Protein AF-A0A520I7C6-F1 (afdb_monomer)

Secondary structure (DSSP, 8-state):
---SSHHHHHHHHHHHHHHHHHHHHHHHHHHHHHHHHHTT-HHHHHHHHHHHHHHSPTT---HHHHHHHHHHHHHTT-HHHHHHHHHIIIIIT----HHHHHH-GGGGGGTTSHHHHHHHHHHHHHHHHHTSGGG--EE-HHHHHHHHHHHHHHH-STTHHHHHHHHTGGG--HHHHHHIIIII--HHHHHHHHHT-HHHHHHHHHHHHHGGGGHHHHHHHHHHHHTT-TT---PPEE-----SS-S----

Nearest PDB structures (foldseek):
  2dba-assembly1_A  TM=6.143E-01  e=3.521E-01  Homo sapiens
  2xev-assembly1_A  TM=5.562E-01  e=4.888E-01  Xanthomonas campestris
  2nc9-assembly1_A  TM=4.757E-01  e=7.811E-01  Homo sapiens
  7kzv-assembly1_G  TM=6.977E-01  e=3.843E+00  Homo sapiens
  4r7s-assembly1_A  TM=2.379E-01  e=2.768E+00  Parabacteroides merdae ATCC 43184

Mean predicted aligned error: 6.52 Å

Structure (mmCIF, N/CA/C/O backbone):
data_AF-A0A520I7C6-F1
#
_entry.id   AF-A0A520I7C6-F1
#
loop_
_atom_site.group_PDB
_atom_site.id
_atom_site.type_symbol
_atom_site.label_atom_id
_atom_site.label_alt_id
_atom_site.label_comp_id
_atom_site.label_asym_id
_atom_site.label_entity_id
_atom_site.label_seq_id
_atom_site.pdbx_PDB_ins_code
_atom_site.Cartn_x
_atom_site.Cartn_y
_atom_site.Cartn_z
_atom_site.occupancy
_atom_site.B_iso_or_equiv
_atom_site.auth_seq_id
_atom_site.auth_comp_id
_atom_site.auth_asym_id
_atom_site.auth_atom_id
_atom_site.pdbx_PDB_model_num
ATOM 1 N N . MET A 1 1 ? 15.311 10.588 50.118 1.00 38.97 1 MET A N 1
ATOM 2 C CA . MET A 1 1 ? 15.920 9.623 49.175 1.00 38.97 1 MET A CA 1
ATOM 3 C C . MET A 1 1 ? 15.123 9.651 47.867 1.00 38.97 1 MET A C 1
ATOM 5 O O . MET A 1 1 ? 14.049 9.076 47.790 1.00 38.97 1 MET A O 1
ATOM 9 N N . ARG A 1 2 ? 15.569 10.446 46.883 1.00 48.72 2 ARG A N 1
ATOM 10 C CA . ARG A 1 2 ? 14.880 10.723 45.603 1.00 48.72 2 ARG A CA 1
ATOM 11 C C . ARG A 1 2 ? 15.869 10.459 44.459 1.00 48.72 2 ARG A C 1
ATOM 13 O O . ARG A 1 2 ? 16.481 11.393 43.966 1.00 48.72 2 ARG A O 1
ATOM 20 N N . ILE A 1 3 ? 16.098 9.199 44.081 1.00 47.47 3 ILE A N 1
ATOM 21 C CA . ILE A 1 3 ? 16.993 8.854 42.954 1.00 47.47 3 ILE A CA 1
ATOM 22 C C . ILE A 1 3 ? 16.513 7.569 42.253 1.00 47.47 3 ILE A C 1
ATOM 24 O O . ILE A 1 3 ? 17.253 6.603 42.172 1.00 47.47 3 ILE A O 1
ATOM 28 N N . ASN A 1 4 ? 15.268 7.515 41.762 1.00 46.38 4 ASN A N 1
ATOM 29 C CA . ASN A 1 4 ? 14.829 6.393 40.904 1.00 46.38 4 ASN A CA 1
ATOM 30 C C . ASN A 1 4 ? 14.061 6.797 39.629 1.00 46.38 4 ASN A C 1
ATOM 32 O O . ASN A 1 4 ? 13.788 5.941 38.796 1.00 46.38 4 ASN A O 1
ATOM 36 N N . ASN A 1 5 ? 13.813 8.091 39.384 1.00 45.88 5 ASN A N 1
ATOM 37 C CA . ASN A 1 5 ? 13.094 8.544 38.177 1.00 45.88 5 ASN A CA 1
ATOM 38 C C . ASN A 1 5 ? 14.001 8.936 36.991 1.00 45.88 5 ASN A C 1
ATOM 40 O O . ASN A 1 5 ? 13.495 9.247 35.918 1.00 45.88 5 ASN A O 1
ATOM 44 N N . PHE A 1 6 ? 15.332 8.903 37.138 1.00 43.09 6 PHE A N 1
ATOM 45 C CA . PHE A 1 6 ? 16.258 9.372 36.090 1.00 43.09 6 PHE A CA 1
ATOM 46 C C . PHE A 1 6 ? 16.605 8.295 35.043 1.00 43.09 6 PHE A C 1
ATOM 48 O O . PHE A 1 6 ? 16.823 8.606 33.874 1.00 43.09 6 PHE A O 1
ATOM 55 N N . LYS A 1 7 ? 16.597 7.008 35.424 1.00 38.41 7 LYS A N 1
ATOM 56 C CA . LYS A 1 7 ? 16.952 5.895 34.520 1.00 38.41 7 LYS A CA 1
ATOM 57 C C . LYS A 1 7 ? 15.870 5.602 33.472 1.00 38.41 7 LYS A C 1
ATOM 59 O O . LYS A 1 7 ? 16.197 5.277 32.335 1.00 38.41 7 LYS A O 1
ATOM 64 N N . HIS 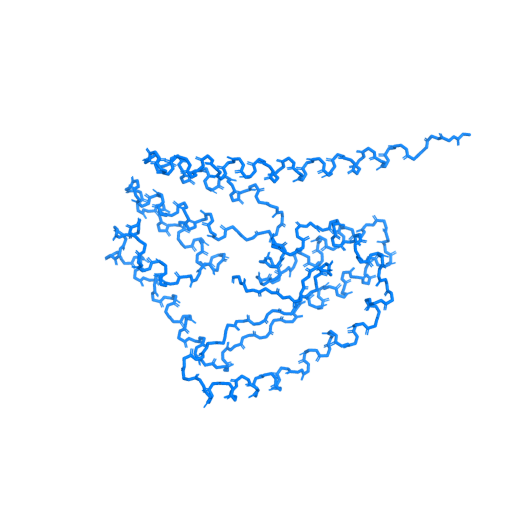A 1 8 ? 14.593 5.792 33.812 1.00 40.16 8 HIS A N 1
ATOM 65 C CA . HIS A 1 8 ? 13.495 5.635 32.851 1.00 40.16 8 HIS A CA 1
ATOM 66 C C . HIS A 1 8 ? 13.396 6.802 31.856 1.00 40.16 8 HIS A C 1
ATOM 68 O O . HIS A 1 8 ? 12.990 6.582 30.717 1.00 40.16 8 HIS A O 1
ATOM 74 N N . LEU A 1 9 ? 13.826 8.011 32.242 1.00 37.84 9 LEU A N 1
ATOM 75 C CA . LEU A 1 9 ? 13.845 9.184 31.361 1.00 37.84 9 LEU A CA 1
ATOM 76 C C . LEU A 1 9 ? 14.946 9.082 30.286 1.00 37.84 9 LEU A C 1
ATOM 78 O O . LEU A 1 9 ? 14.718 9.431 29.130 1.00 37.84 9 LEU A O 1
ATOM 82 N N . LEU A 1 10 ? 16.111 8.522 30.634 1.00 41.12 10 LEU A N 1
ATOM 83 C CA . LEU A 1 10 ? 17.231 8.328 29.703 1.00 41.12 10 LEU A CA 1
ATOM 84 C C . LEU A 1 10 ? 16.958 7.246 28.643 1.00 41.12 10 LEU A C 1
ATOM 86 O O . LEU A 1 10 ? 17.327 7.432 27.486 1.00 41.12 10 LEU A O 1
ATOM 90 N N . LEU A 1 11 ? 16.256 6.161 28.995 1.00 38.12 11 LEU A N 1
ATOM 91 C CA . LEU A 1 11 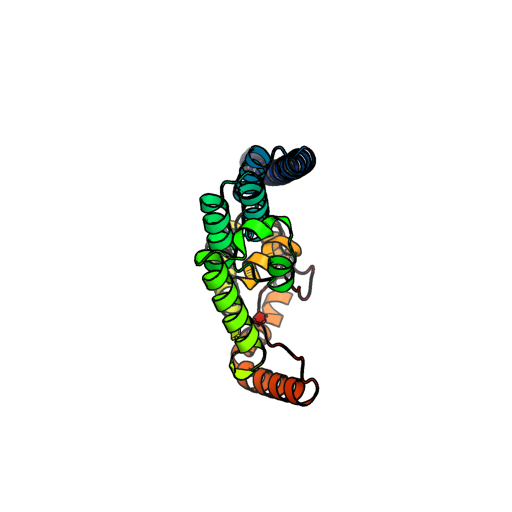? 15.920 5.086 28.047 1.00 38.12 11 LEU A CA 1
ATOM 92 C C . LEU A 1 11 ? 14.879 5.530 26.998 1.00 38.12 11 LEU A C 1
ATOM 94 O O . LEU A 1 11 ? 14.986 5.169 25.827 1.00 38.12 11 LEU A O 1
ATOM 98 N N . HIS A 1 12 ? 13.909 6.365 27.391 1.00 36.31 12 HIS A N 1
ATOM 99 C CA . HIS A 1 12 ? 12.920 6.933 26.464 1.00 36.31 12 HIS A CA 1
ATOM 100 C C . HIS A 1 12 ? 13.518 8.027 25.563 1.00 36.31 12 HIS A C 1
ATOM 102 O O . HIS A 1 12 ? 13.133 8.120 24.399 1.00 36.31 12 HIS A O 1
ATOM 108 N N . CYS A 1 13 ? 14.501 8.802 26.044 1.00 37.09 13 CYS A N 1
ATOM 109 C CA . CYS A 1 13 ? 15.267 9.718 25.189 1.00 37.09 13 CYS A CA 1
ATOM 110 C C . CYS A 1 13 ? 16.101 8.971 24.132 1.00 37.09 13 CYS A C 1
ATOM 112 O O . CYS A 1 13 ? 16.162 9.419 22.991 1.00 37.09 13 CYS A O 1
ATOM 114 N N . TYR A 1 14 ? 16.692 7.820 24.472 1.00 39.56 14 TYR A N 1
ATOM 115 C CA . TYR A 1 14 ? 17.539 7.041 23.555 1.00 39.56 14 TYR A CA 1
ATOM 116 C C . TYR A 1 14 ? 16.756 6.348 22.424 1.00 39.56 14 TYR A C 1
ATOM 118 O O . TYR A 1 14 ? 17.211 6.289 21.285 1.00 39.56 14 TYR A O 1
ATOM 126 N N . LEU A 1 15 ? 15.554 5.836 22.708 1.00 43.94 15 LEU A N 1
ATOM 127 C CA . LEU A 1 15 ? 14.695 5.208 21.691 1.00 43.94 15 LEU A CA 1
ATOM 128 C C . LEU A 1 15 ? 14.067 6.238 20.734 1.00 43.94 15 LEU A C 1
ATOM 130 O O . LEU A 1 15 ? 13.844 5.947 19.554 1.00 43.94 15 LEU A O 1
ATOM 134 N N . PHE A 1 16 ? 13.831 7.461 21.220 1.00 42.25 16 PHE A N 1
ATOM 135 C CA . PHE A 1 16 ? 13.344 8.564 20.398 1.00 42.25 16 PHE A CA 1
ATOM 136 C C . PHE A 1 16 ? 14.435 9.071 19.440 1.00 42.25 16 PHE A C 1
ATOM 138 O O . PHE A 1 16 ? 14.169 9.198 18.248 1.00 42.25 16 PHE A O 1
ATOM 145 N N . THR A 1 17 ? 15.680 9.267 19.893 1.00 51.59 17 THR A N 1
ATOM 146 C CA . THR A 1 17 ? 16.784 9.709 19.015 1.00 51.59 17 THR A CA 1
ATOM 147 C C . THR A 1 17 ? 17.122 8.696 17.917 1.00 51.59 17 THR A C 1
ATOM 149 O O . THR A 1 17 ? 17.365 9.103 16.783 1.00 51.59 17 THR A O 1
ATOM 152 N N . LEU A 1 18 ? 17.057 7.389 18.200 1.00 56.34 18 LEU A N 1
ATOM 153 C CA . LEU A 1 18 ? 17.310 6.333 17.208 1.00 56.34 18 LEU A CA 1
ATOM 154 C C . LEU A 1 18 ? 16.282 6.317 16.066 1.00 56.34 18 LEU A C 1
ATOM 156 O O . LEU A 1 18 ? 16.652 6.134 14.908 1.00 56.34 18 LEU A O 1
ATOM 160 N N . SER A 1 19 ? 15.003 6.554 16.366 1.00 57.16 19 SER A N 1
ATOM 161 C CA . SER A 1 19 ? 13.941 6.555 15.346 1.00 57.16 19 SER A CA 1
ATOM 162 C C . SER A 1 19 ? 14.012 7.786 14.429 1.00 57.16 19 SER A C 1
ATOM 164 O O . SER A 1 19 ? 13.769 7.682 13.224 1.00 57.16 19 SER A O 1
ATOM 166 N N . PHE A 1 20 ? 14.384 8.950 14.980 1.00 59.47 20 PHE A N 1
ATOM 167 C CA . PHE A 1 20 ? 14.628 10.165 14.192 1.00 59.47 20 PHE A CA 1
ATOM 168 C C . PHE A 1 20 ? 15.901 10.056 13.351 1.00 59.47 20 PHE A C 1
ATOM 170 O O . PHE A 1 20 ? 15.874 10.419 12.179 1.00 59.47 20 PHE A O 1
ATOM 177 N N . ALA A 1 21 ? 16.983 9.507 13.911 1.00 68.12 21 ALA A N 1
ATOM 178 C CA . ALA A 1 21 ? 18.217 9.268 13.171 1.00 68.12 21 ALA A CA 1
ATOM 179 C C . ALA A 1 21 ? 17.998 8.285 12.013 1.00 68.12 21 ALA A C 1
ATOM 181 O O . ALA A 1 21 ? 18.460 8.552 10.914 1.00 68.12 21 ALA A O 1
ATOM 182 N N . ALA A 1 22 ? 17.239 7.201 12.218 1.00 71.31 22 ALA A N 1
ATOM 183 C CA . ALA A 1 22 ? 16.908 6.255 11.152 1.00 71.31 22 ALA A CA 1
ATOM 184 C C . ALA A 1 22 ? 16.072 6.898 10.034 1.00 71.31 22 ALA A C 1
ATOM 186 O O . ALA A 1 22 ? 16.365 6.687 8.863 1.00 71.31 22 ALA A O 1
ATOM 187 N N . SER A 1 23 ? 15.081 7.728 10.381 1.00 75.31 23 SER A N 1
ATOM 188 C CA . SER A 1 23 ? 14.253 8.427 9.385 1.00 75.31 23 SER A CA 1
ATOM 189 C C . SER A 1 23 ? 15.065 9.464 8.596 1.00 75.31 23 SER A C 1
ATOM 191 O O . SER A 1 23 ? 14.981 9.511 7.373 1.00 75.31 23 SER A O 1
ATOM 193 N N . ALA A 1 24 ? 15.912 10.247 9.273 1.00 83.38 24 ALA A N 1
ATOM 194 C CA . ALA A 1 24 ? 16.810 11.202 8.620 1.00 83.38 24 ALA A CA 1
ATOM 195 C C . ALA A 1 24 ? 17.868 10.497 7.751 1.00 83.38 24 ALA A C 1
ATOM 197 O O . ALA A 1 24 ? 18.167 10.943 6.645 1.00 83.38 24 ALA A O 1
ATOM 198 N N . GLN A 1 25 ? 18.399 9.367 8.225 1.00 88.88 25 GLN A N 1
ATOM 199 C CA . GLN A 1 25 ? 19.340 8.538 7.477 1.00 88.88 25 GLN A CA 1
ATOM 200 C C . GLN A 1 25 ? 18.676 7.932 6.237 1.00 88.88 25 GLN A C 1
ATOM 202 O O . GLN A 1 25 ? 19.270 7.950 5.162 1.00 88.88 25 GLN A O 1
ATOM 207 N N . GLN A 1 26 ? 17.449 7.421 6.364 1.00 92.31 26 GLN A N 1
ATOM 208 C CA . GLN A 1 26 ? 16.668 6.914 5.239 1.00 92.31 26 GLN A CA 1
ATOM 209 C C . GLN A 1 26 ? 16.486 8.000 4.175 1.00 92.31 26 GLN A C 1
ATOM 211 O O . GLN A 1 26 ? 16.806 7.756 3.011 1.00 92.31 26 GLN A O 1
ATOM 216 N N . GLU A 1 27 ? 16.034 9.194 4.571 1.00 91.75 27 GLU A N 1
ATOM 217 C CA . GLU A 1 27 ? 15.823 10.328 3.662 1.00 91.75 27 GLU A CA 1
ATOM 218 C C . GLU A 1 27 ? 17.131 10.744 2.970 1.00 91.75 27 GLU A C 1
ATOM 220 O O . GLU A 1 27 ? 17.163 11.003 1.767 1.00 91.75 27 GLU A O 1
ATOM 225 N N . GLN A 1 28 ? 18.241 10.766 3.710 1.00 95.12 28 GLN A N 1
ATOM 226 C CA . GLN A 1 28 ? 19.555 11.075 3.154 1.00 95.12 28 GLN A CA 1
ATOM 227 C C . GLN A 1 28 ? 20.007 10.034 2.118 1.00 95.12 28 GLN A C 1
ATOM 229 O O . GLN A 1 28 ? 20.556 10.398 1.074 1.00 95.12 28 GLN A O 1
ATOM 234 N N . VAL A 1 29 ? 19.788 8.744 2.387 1.00 96.88 29 VAL A N 1
ATOM 235 C CA . VAL A 1 29 ? 20.134 7.655 1.461 1.00 96.88 29 VAL A CA 1
ATOM 236 C C . VAL A 1 29 ? 19.254 7.693 0.211 1.00 96.88 29 VAL A C 1
ATOM 238 O O . VAL A 1 29 ? 19.763 7.497 -0.891 1.00 96.88 29 VAL A O 1
ATOM 241 N N . GLU A 1 30 ? 17.966 8.006 0.350 1.00 96.88 30 GLU A N 1
ATOM 242 C CA . GLU A 1 30 ? 17.056 8.193 -0.784 1.00 96.88 30 GLU A CA 1
ATOM 243 C C . GLU A 1 30 ? 17.489 9.365 -1.669 1.00 96.88 30 GLU A C 1
ATOM 245 O O . GLU A 1 30 ? 17.704 9.175 -2.863 1.00 96.88 30 GLU A O 1
ATOM 250 N N . LYS A 1 31 ? 17.771 10.536 -1.084 1.00 97.94 31 LYS A N 1
ATOM 251 C CA . LYS A 1 31 ? 18.299 11.694 -1.830 1.00 97.94 31 LYS A CA 1
ATOM 252 C C . LYS A 1 31 ? 19.587 11.360 -2.585 1.00 97.94 31 LYS A C 1
ATOM 254 O O . LYS A 1 31 ? 19.816 11.832 -3.703 1.00 97.94 31 LYS A O 1
ATOM 259 N N . ARG A 1 32 ? 20.448 10.529 -1.987 1.00 98.12 32 ARG A N 1
ATOM 260 C CA . ARG A 1 32 ? 21.663 10.035 -2.644 1.00 98.12 32 ARG A CA 1
ATOM 261 C C . ARG A 1 32 ? 21.332 9.097 -3.804 1.00 98.12 32 ARG A C 1
ATOM 263 O O . ARG A 1 32 ? 21.985 9.201 -4.839 1.00 98.12 32 ARG A O 1
ATOM 270 N N . ALA A 1 33 ? 20.356 8.203 -3.647 1.00 98.38 33 ALA A N 1
ATOM 271 C CA . ALA A 1 33 ? 19.884 7.339 -4.726 1.00 98.38 33 ALA A CA 1
ATOM 272 C C . ALA A 1 33 ? 19.381 8.167 -5.918 1.00 98.38 33 ALA A C 1
ATOM 274 O O . ALA A 1 33 ? 19.842 7.939 -7.035 1.00 98.38 33 ALA A O 1
ATOM 275 N N . ASP A 1 34 ? 18.554 9.183 -5.662 1.00 98.31 34 ASP A N 1
ATOM 276 C CA . ASP A 1 34 ? 18.042 10.098 -6.688 1.00 98.31 34 ASP A CA 1
ATOM 277 C C . ASP A 1 34 ? 19.188 10.820 -7.409 1.00 98.31 34 ASP A C 1
ATOM 279 O O . ASP A 1 34 ? 19.260 10.851 -8.636 1.00 98.31 34 ASP A O 1
ATOM 283 N N . SER A 1 35 ? 20.156 11.339 -6.650 1.00 98.50 35 SER A N 1
ATOM 284 C CA . SER A 1 35 ? 21.331 12.023 -7.210 1.00 98.50 35 SER A CA 1
ATOM 285 C C . SER A 1 35 ? 22.163 11.099 -8.107 1.00 98.50 35 SER A C 1
ATOM 287 O O . SER A 1 35 ? 22.606 11.498 -9.184 1.00 98.50 35 SER A O 1
ATOM 289 N N . LEU A 1 36 ? 22.360 9.845 -7.687 1.00 98.75 36 LEU A N 1
ATOM 290 C CA . LEU A 1 36 ? 23.067 8.829 -8.472 1.00 98.75 36 LEU A CA 1
ATOM 291 C C . LEU A 1 36 ? 22.291 8.441 -9.733 1.00 98.75 36 LEU A C 1
ATOM 293 O O . LEU A 1 36 ? 22.909 8.226 -10.776 1.00 98.75 36 LEU A O 1
ATOM 297 N N . TYR A 1 37 ? 20.963 8.376 -9.650 1.00 98.56 37 TYR A N 1
ATOM 298 C CA . TYR A 1 37 ? 20.095 8.136 -10.796 1.00 98.56 37 TYR A CA 1
ATOM 299 C C . TYR A 1 37 ? 20.255 9.247 -11.844 1.00 98.56 37 TYR A C 1
ATOM 301 O O . TYR A 1 37 ? 20.565 8.952 -12.998 1.00 98.56 37 TYR A O 1
ATOM 309 N N . PHE A 1 38 ? 20.175 10.523 -11.445 1.00 98.19 38 PHE A N 1
ATOM 310 C CA . PHE A 1 38 ? 20.374 11.655 -12.362 1.00 98.19 38 PHE A CA 1
ATOM 311 C C . PHE A 1 38 ? 21.792 11.715 -12.947 1.00 98.19 38 PHE A C 1
ATOM 313 O O . PHE A 1 38 ? 21.973 12.102 -14.101 1.00 98.19 38 PHE A O 1
ATOM 320 N N . ALA A 1 39 ? 22.798 11.268 -12.190 1.00 98.44 39 ALA A N 1
ATOM 321 C CA . ALA A 1 39 ? 24.173 11.118 -12.667 1.00 98.44 39 ALA A CA 1
ATOM 322 C C . ALA A 1 39 ? 24.393 9.877 -13.560 1.00 98.44 39 ALA A C 1
ATOM 324 O O . ALA A 1 39 ? 25.523 9.610 -13.967 1.00 98.44 39 ALA A O 1
ATOM 325 N N . LYS A 1 40 ? 23.340 9.100 -13.855 1.00 98.38 40 LYS A N 1
ATOM 326 C CA . LYS A 1 40 ? 23.374 7.833 -14.610 1.00 98.38 40 LYS A CA 1
ATOM 327 C C . LYS A 1 40 ? 24.234 6.735 -13.974 1.00 98.38 40 LYS A C 1
ATOM 329 O O . LYS A 1 40 ? 24.566 5.737 -14.612 1.00 98.38 40 LYS A O 1
ATOM 334 N N . ALA A 1 41 ? 24.557 6.870 -12.690 1.00 98.62 41 ALA A N 1
ATOM 335 C CA . ALA A 1 41 ? 25.244 5.858 -11.896 1.00 98.62 41 ALA A CA 1
ATOM 336 C C . ALA A 1 41 ? 24.242 4.799 -11.401 1.00 98.62 41 ALA A C 1
ATOM 338 O O . ALA A 1 41 ? 24.113 4.540 -10.202 1.00 98.62 41 ALA A O 1
ATOM 339 N N . TYR A 1 42 ? 23.510 4.185 -12.334 1.00 98.75 42 TYR A N 1
ATOM 340 C CA . TYR A 1 42 ? 22.298 3.420 -12.042 1.00 98.75 42 TYR A CA 1
ATOM 341 C C . TYR A 1 42 ? 22.526 2.229 -11.104 1.00 98.75 42 TYR A C 1
ATOM 343 O O . TYR A 1 42 ? 21.711 1.983 -10.220 1.00 98.75 42 TYR A O 1
ATOM 351 N N . GLN A 1 43 ? 23.663 1.531 -11.201 1.00 98.56 43 GLN A N 1
ATOM 352 C CA . GLN A 1 43 ? 23.948 0.438 -10.263 1.00 98.56 43 GLN A CA 1
ATOM 353 C C . GLN A 1 43 ? 24.096 0.920 -8.821 1.00 98.56 43 GLN A C 1
ATOM 355 O O . GLN A 1 43 ? 23.582 0.291 -7.895 1.00 98.56 43 GLN A O 1
ATOM 360 N N . ALA A 1 44 ? 24.764 2.056 -8.624 1.00 98.62 44 ALA A N 1
ATOM 361 C CA . ALA A 1 44 ? 24.893 2.656 -7.307 1.00 98.62 44 ALA A CA 1
ATOM 362 C C . ALA A 1 44 ? 23.541 3.202 -6.818 1.00 98.62 44 ALA A C 1
ATOM 364 O O . ALA A 1 44 ? 23.214 3.034 -5.642 1.00 98.62 44 ALA A O 1
ATOM 365 N N . ALA A 1 45 ? 22.737 3.795 -7.708 1.00 98.75 45 ALA A N 1
ATOM 366 C CA . ALA A 1 45 ? 21.388 4.260 -7.392 1.00 98.75 45 ALA A CA 1
ATOM 367 C C . ALA A 1 45 ? 20.497 3.108 -6.896 1.00 98.75 45 ALA A C 1
ATOM 369 O O . ALA A 1 45 ? 19.922 3.203 -5.814 1.00 98.75 45 ALA A O 1
ATOM 370 N N . ALA A 1 46 ? 20.477 1.975 -7.609 1.00 98.75 46 ALA A N 1
ATOM 371 C CA . ALA A 1 46 ? 19.714 0.788 -7.222 1.00 98.75 46 ALA A CA 1
ATOM 372 C C . ALA A 1 46 ? 20.091 0.284 -5.820 1.00 98.75 46 ALA A C 1
ATOM 374 O O . ALA A 1 46 ? 19.218 -0.004 -5.002 1.00 98.75 46 ALA A O 1
ATOM 375 N N . VAL A 1 47 ? 21.393 0.212 -5.517 1.00 98.50 47 VAL A N 1
ATOM 376 C CA . VAL A 1 47 ? 21.881 -0.195 -4.189 1.00 98.50 47 VAL A CA 1
ATOM 377 C C . VAL A 1 47 ? 21.414 0.775 -3.102 1.00 98.50 47 VAL A C 1
ATOM 379 O O . VAL A 1 47 ? 21.002 0.321 -2.037 1.00 98.50 47 VAL A O 1
ATOM 382 N N . ASN A 1 48 ? 21.429 2.086 -3.366 1.00 98.56 48 ASN A N 1
ATOM 383 C CA . ASN A 1 48 ? 20.978 3.083 -2.393 1.00 98.56 48 ASN A CA 1
ATOM 384 C C . ASN A 1 48 ? 19.453 3.055 -2.205 1.00 98.56 48 ASN A C 1
ATOM 386 O O . ASN A 1 48 ? 19.007 3.129 -1.066 1.00 98.56 48 ASN A O 1
ATOM 390 N N . TYR A 1 49 ? 18.644 2.847 -3.250 1.00 98.62 49 TYR A N 1
ATOM 391 C CA . TYR A 1 49 ? 17.199 2.648 -3.067 1.00 98.62 49 TYR A CA 1
ATOM 392 C C . TYR A 1 49 ? 16.896 1.417 -2.205 1.00 98.62 49 TYR A C 1
ATOM 394 O O . TYR A 1 49 ? 16.054 1.479 -1.311 1.00 98.62 49 TYR A O 1
ATOM 402 N N . LEU A 1 50 ? 17.605 0.303 -2.418 1.00 98.44 50 LEU A N 1
ATOM 403 C CA . LEU A 1 50 ? 17.440 -0.891 -1.584 1.00 98.44 50 LEU A CA 1
ATOM 404 C C . LEU A 1 50 ? 17.928 -0.685 -0.146 1.00 98.44 50 LEU A C 1
ATOM 406 O O . LEU A 1 50 ? 17.396 -1.317 0.762 1.00 98.44 50 LEU A O 1
ATOM 410 N N . GLU A 1 51 ? 18.916 0.178 0.077 1.00 97.19 51 GLU A N 1
ATOM 411 C CA . GLU A 1 51 ? 19.326 0.565 1.426 1.00 97.19 51 GLU A CA 1
ATOM 412 C C . GLU A 1 51 ? 18.280 1.461 2.098 1.00 97.19 51 GLU A C 1
ATOM 414 O O . GLU A 1 51 ? 17.885 1.186 3.228 1.00 97.19 51 GLU A O 1
ATOM 419 N N . ALA A 1 52 ? 17.735 2.454 1.389 1.00 96.44 52 ALA A N 1
ATOM 420 C CA . ALA A 1 52 ? 16.623 3.263 1.886 1.00 96.44 52 ALA A CA 1
ATOM 421 C C . ALA A 1 52 ? 15.420 2.385 2.276 1.00 96.44 52 ALA A C 1
ATOM 423 O O . ALA A 1 52 ? 14.841 2.571 3.345 1.00 96.44 52 ALA A O 1
ATOM 424 N N . ALA A 1 53 ? 15.116 1.351 1.481 1.00 95.06 53 ALA A N 1
ATOM 425 C CA . ALA A 1 53 ? 14.082 0.369 1.802 1.00 95.06 53 ALA A CA 1
ATOM 426 C C . ALA A 1 53 ? 14.320 -0.357 3.140 1.00 95.06 53 ALA A C 1
ATOM 428 O O . ALA A 1 53 ? 13.361 -0.646 3.853 1.00 95.06 53 ALA A O 1
ATOM 429 N N . ARG A 1 54 ? 15.579 -0.664 3.491 1.00 93.31 54 ARG A N 1
ATOM 430 C CA . ARG A 1 54 ? 15.941 -1.323 4.765 1.00 93.31 54 ARG A CA 1
ATOM 431 C C . ARG A 1 54 ? 15.862 -0.382 5.961 1.00 93.31 54 ARG A C 1
ATOM 433 O O . ARG A 1 54 ? 15.638 -0.847 7.074 1.00 93.31 54 ARG A O 1
ATOM 440 N N . LEU A 1 55 ? 16.060 0.912 5.728 1.00 91.62 55 LEU A N 1
ATOM 441 C CA . LEU A 1 55 ? 16.040 1.952 6.757 1.00 91.62 55 LEU A CA 1
ATOM 442 C C . LEU A 1 55 ? 14.630 2.476 7.056 1.00 91.62 55 LEU A C 1
ATOM 444 O O . LEU A 1 55 ? 14.459 3.283 7.969 1.00 91.62 55 LEU A O 1
ATOM 448 N N . LEU A 1 56 ? 13.622 2.027 6.303 1.00 86.69 56 LEU A N 1
ATOM 449 C CA . LEU A 1 56 ? 12.238 2.415 6.528 1.00 86.69 56 LEU A CA 1
ATOM 450 C C . LEU A 1 56 ? 11.777 2.112 7.963 1.00 86.69 56 LEU A C 1
ATOM 452 O O . LEU A 1 56 ? 12.134 1.070 8.526 1.00 86.69 56 LEU A O 1
ATOM 456 N N . PRO A 1 57 ? 10.905 2.962 8.541 1.00 80.94 57 PRO A N 1
ATOM 457 C CA . PRO A 1 57 ? 10.291 2.675 9.827 1.00 80.94 57 PRO A CA 1
ATOM 458 C C . PRO A 1 57 ? 9.606 1.310 9.818 1.00 80.94 57 PRO A C 1
ATOM 460 O O . PRO A 1 57 ? 8.984 0.918 8.823 1.00 80.94 57 PRO A O 1
ATOM 463 N N . LEU A 1 58 ? 9.675 0.613 10.953 1.00 78.94 58 LEU A N 1
ATOM 464 C CA . LEU A 1 58 ? 9.065 -0.700 11.132 1.00 78.94 58 LEU A CA 1
ATOM 465 C C . LEU A 1 58 ? 7.606 -0.695 10.641 1.00 78.94 58 LEU A C 1
ATOM 467 O O . LEU A 1 58 ? 6.845 0.213 10.965 1.00 78.94 58 LEU A O 1
ATOM 471 N N . PHE A 1 59 ? 7.235 -1.727 9.880 1.00 81.62 59 PHE A N 1
ATOM 472 C CA . PHE A 1 59 ? 5.918 -1.917 9.249 1.00 81.62 59 PHE A CA 1
ATOM 473 C C . PHE A 1 59 ? 5.606 -1.043 8.026 1.00 81.62 59 PHE A C 1
ATOM 475 O O . PHE A 1 59 ? 4.548 -1.240 7.429 1.00 81.62 59 PHE A O 1
ATOM 482 N N . SER A 1 60 ? 6.504 -0.149 7.606 1.00 83.81 60 SER A N 1
ATOM 483 C CA . SER A 1 60 ? 6.332 0.593 6.351 1.00 83.81 60 SER A CA 1
ATOM 484 C C . SER A 1 60 ? 6.508 -0.323 5.139 1.00 83.81 60 SER A C 1
ATOM 486 O O . SER A 1 60 ? 7.255 -1.303 5.180 1.00 83.81 60 SER A O 1
ATOM 488 N N . ASN A 1 61 ? 5.812 -0.009 4.049 1.00 87.62 61 ASN A N 1
ATOM 489 C CA . ASN A 1 61 ? 5.836 -0.805 2.829 1.00 87.62 61 ASN A CA 1
ATOM 490 C C . ASN A 1 61 ? 6.934 -0.312 1.855 1.00 87.62 61 ASN A C 1
ATOM 492 O O . ASN A 1 61 ? 6.831 0.811 1.362 1.00 87.62 61 ASN A O 1
ATOM 496 N N . PRO A 1 62 ? 7.956 -1.127 1.520 1.00 92.69 62 PRO A N 1
ATOM 497 C CA . PRO A 1 62 ? 9.072 -0.717 0.663 1.00 92.69 62 PRO A CA 1
ATOM 498 C C . PRO A 1 62 ? 8.789 -0.811 -0.851 1.00 92.69 62 PRO A C 1
ATOM 500 O O . PRO A 1 62 ? 9.726 -0.687 -1.643 1.00 92.69 62 PRO A O 1
ATOM 503 N N . LYS A 1 63 ? 7.537 -1.053 -1.284 1.00 94.06 63 LYS A N 1
ATOM 504 C CA . LYS A 1 63 ? 7.169 -1.322 -2.694 1.00 94.06 63 LYS A CA 1
ATOM 505 C C . LYS A 1 63 ? 7.810 -0.364 -3.709 1.00 94.06 63 LYS A C 1
ATOM 507 O O . LYS A 1 63 ? 8.348 -0.823 -4.715 1.00 94.06 63 LYS A O 1
ATOM 512 N N . SER A 1 64 ? 7.799 0.940 -3.430 1.00 94.50 64 SER A N 1
ATOM 513 C CA . SER A 1 64 ? 8.332 1.965 -4.338 1.00 94.50 64 SER A CA 1
ATOM 514 C C . SER A 1 64 ? 9.857 1.919 -4.470 1.00 94.50 64 SER A C 1
ATOM 516 O O . SER A 1 64 ? 10.369 2.080 -5.570 1.00 94.50 64 SER A O 1
ATOM 518 N N . TYR A 1 65 ? 10.594 1.622 -3.395 1.00 97.62 65 TYR A N 1
ATOM 519 C CA . TYR A 1 65 ? 12.054 1.494 -3.465 1.00 97.62 65 TYR A CA 1
ATOM 520 C C . TYR A 1 65 ? 12.482 0.279 -4.286 1.00 97.62 65 TYR A C 1
ATOM 522 O O . TYR A 1 65 ? 13.430 0.360 -5.064 1.00 97.62 65 TYR A O 1
ATOM 530 N N . HIS A 1 66 ? 11.764 -0.841 -4.155 1.00 98.50 66 HIS A N 1
ATOM 531 C CA . HIS A 1 66 ? 12.002 -2.012 -4.998 1.00 98.50 66 HIS A CA 1
ATOM 532 C C . HIS A 1 66 ? 11.683 -1.728 -6.470 1.00 98.50 66 HIS A C 1
ATOM 534 O O . HIS A 1 66 ? 12.425 -2.175 -7.341 1.00 98.50 66 HIS A O 1
ATOM 540 N N . TYR A 1 67 ? 10.628 -0.957 -6.750 1.00 98.56 67 TYR A N 1
ATOM 541 C CA . TYR A 1 67 ? 10.312 -0.504 -8.104 1.00 98.56 67 TYR A CA 1
ATOM 542 C C . TYR A 1 67 ? 11.425 0.386 -8.689 1.00 98.56 67 TYR A C 1
ATOM 544 O O . TYR A 1 67 ? 11.972 0.062 -9.739 1.00 98.56 67 TYR A O 1
ATOM 552 N N . ASN A 1 68 ? 11.848 1.429 -7.970 1.00 98.50 68 ASN A N 1
ATOM 553 C CA . ASN A 1 68 ? 12.904 2.340 -8.427 1.00 98.50 68 ASN A CA 1
ATOM 554 C C . ASN A 1 68 ? 14.252 1.619 -8.612 1.00 98.50 68 ASN A C 1
ATOM 556 O O . ASN A 1 68 ? 14.971 1.856 -9.584 1.00 98.50 68 ASN A O 1
ATOM 560 N N . ALA A 1 69 ? 14.589 0.687 -7.712 1.00 98.81 69 ALA A N 1
ATOM 561 C CA . ALA A 1 69 ? 15.772 -0.156 -7.860 1.00 98.81 69 ALA A CA 1
ATOM 562 C C . ALA A 1 69 ? 15.683 -1.055 -9.102 1.00 98.81 69 ALA A C 1
ATOM 564 O O . ALA A 1 69 ? 16.691 -1.262 -9.776 1.00 98.81 69 ALA A O 1
ATOM 565 N N . ALA A 1 70 ? 14.494 -1.575 -9.424 1.00 98.81 70 ALA A N 1
ATOM 566 C CA . ALA A 1 70 ? 14.256 -2.316 -10.657 1.00 98.81 70 ALA A CA 1
ATOM 567 C C . ALA A 1 70 ? 14.558 -1.464 -11.897 1.00 98.81 70 ALA A C 1
ATOM 569 O O . ALA A 1 70 ? 15.355 -1.909 -12.721 1.00 98.81 70 ALA A O 1
ATOM 570 N N . CYS A 1 71 ? 13.994 -0.255 -11.991 1.00 98.81 71 CYS A N 1
ATOM 571 C CA . CYS A 1 71 ? 14.253 0.690 -13.085 1.00 98.81 71 CYS A CA 1
ATOM 572 C C . CYS A 1 71 ? 15.759 0.945 -13.257 1.00 98.81 71 CYS A C 1
ATOM 574 O O . CYS A 1 71 ? 16.320 0.736 -14.332 1.00 98.81 71 CYS A O 1
ATOM 576 N N . CYS A 1 72 ? 16.456 1.246 -12.158 1.00 98.88 72 CYS A N 1
ATOM 577 C CA . CYS A 1 72 ? 17.905 1.448 -12.163 1.00 98.88 72 CYS A CA 1
ATOM 578 C C . CYS A 1 72 ? 18.688 0.212 -12.647 1.00 98.88 72 CYS A C 1
ATOM 580 O O . CYS A 1 72 ? 19.622 0.337 -13.439 1.00 98.88 72 CYS A O 1
ATOM 582 N N . TYR A 1 73 ? 18.329 -0.997 -12.204 1.00 98.88 73 TYR A N 1
ATOM 583 C CA . TYR A 1 73 ? 19.001 -2.214 -12.670 1.00 98.88 73 TYR A CA 1
ATOM 584 C C . TYR A 1 73 ? 18.806 -2.449 -14.169 1.00 98.88 73 TYR A C 1
ATOM 586 O O . TYR A 1 73 ? 19.745 -2.888 -14.834 1.00 98.88 73 TYR A O 1
ATOM 594 N N . VAL A 1 74 ? 17.619 -2.150 -14.704 1.00 98.75 74 VAL A N 1
ATOM 595 C CA . VAL A 1 74 ? 17.337 -2.284 -16.139 1.00 98.75 74 VAL A CA 1
ATOM 596 C C . VAL A 1 74 ? 18.147 -1.278 -16.949 1.00 98.75 74 VAL A C 1
ATOM 598 O O . VAL A 1 74 ? 18.847 -1.691 -17.871 1.00 98.75 74 VAL A O 1
ATOM 601 N N . LEU A 1 75 ? 18.150 -0.001 -16.556 1.00 98.69 75 LEU A N 1
ATOM 602 C CA . LEU A 1 75 ? 18.966 1.042 -17.192 1.00 98.69 75 LEU A CA 1
ATOM 603 C C . LEU A 1 75 ? 20.469 0.728 -17.167 1.00 98.69 75 LEU A C 1
ATOM 605 O O . LEU A 1 75 ? 21.218 1.143 -18.049 1.00 98.69 75 LEU A O 1
ATOM 609 N N . ALA A 1 76 ? 20.920 -0.025 -16.164 1.00 98.50 76 ALA A N 1
ATOM 610 C CA . ALA A 1 76 ? 22.294 -0.491 -16.052 1.00 98.50 76 ALA A CA 1
ATOM 611 C C . ALA A 1 76 ? 22.608 -1.777 -16.846 1.00 98.50 76 ALA A C 1
ATOM 613 O O . ALA A 1 76 ? 23.717 -2.301 -16.732 1.00 98.50 76 ALA A O 1
ATOM 614 N N . GLY A 1 77 ? 21.638 -2.332 -17.580 1.00 98.25 77 GLY A N 1
ATOM 615 C CA . GLY A 1 77 ? 21.764 -3.578 -18.343 1.00 98.25 77 GLY A CA 1
ATOM 616 C C . GLY A 1 77 ? 21.630 -4.868 -17.520 1.00 98.25 77 GLY A C 1
ATOM 617 O O . GLY A 1 77 ? 21.692 -5.964 -18.075 1.00 98.25 77 GLY A O 1
ATOM 618 N N . ASP A 1 78 ? 21.400 -4.790 -16.205 1.00 98.38 78 ASP A N 1
ATOM 619 C CA . ASP A 1 78 ? 21.206 -5.961 -15.337 1.00 98.38 78 ASP A CA 1
ATOM 620 C C . ASP A 1 78 ? 19.722 -6.359 -15.277 1.00 98.38 78 ASP A C 1
ATOM 622 O O . ASP A 1 78 ? 19.035 -6.259 -14.255 1.00 98.38 78 ASP A O 1
ATOM 626 N N . HIS A 1 79 ? 19.204 -6.840 -16.410 1.00 98.25 79 HIS A N 1
ATOM 627 C CA . HIS A 1 79 ? 17.788 -7.196 -16.564 1.00 98.25 79 HIS A CA 1
ATOM 628 C C . HIS A 1 79 ? 17.343 -8.303 -15.595 1.00 98.25 79 HIS A C 1
ATOM 630 O O . HIS A 1 79 ? 16.177 -8.359 -15.196 1.00 98.25 79 HIS A O 1
ATOM 636 N N . LYS A 1 80 ? 18.266 -9.185 -15.184 1.00 98.44 80 LYS A N 1
ATOM 637 C CA . LYS A 1 80 ? 17.983 -10.250 -14.214 1.00 98.44 80 LYS A CA 1
ATOM 638 C C . LYS A 1 80 ? 17.657 -9.657 -12.844 1.00 98.44 80 LYS A C 1
ATOM 640 O O . LYS A 1 80 ? 16.650 -10.052 -12.251 1.00 98.44 80 LYS A O 1
ATOM 645 N N . LYS A 1 81 ? 18.463 -8.707 -12.350 1.00 98.62 81 LYS A N 1
ATOM 646 C CA . LYS A 1 81 ? 18.156 -8.001 -11.097 1.00 98.62 81 LYS A CA 1
ATOM 647 C C . LYS A 1 81 ? 16.943 -7.091 -11.236 1.00 98.62 81 LYS A C 1
ATOM 649 O O . LYS A 1 81 ? 16.123 -7.085 -10.322 1.00 98.62 81 LYS A O 1
ATOM 654 N N . GLY A 1 82 ? 16.773 -6.423 -12.379 1.00 98.69 82 GLY A N 1
ATOM 655 C CA . GLY A 1 82 ? 15.576 -5.632 -12.679 1.00 98.69 82 GLY A CA 1
ATOM 656 C C . GLY A 1 82 ? 14.291 -6.446 -12.501 1.00 98.69 82 GLY A C 1
ATOM 657 O O . GLY A 1 82 ? 13.440 -6.117 -11.678 1.00 98.69 82 GLY A O 1
ATOM 658 N N . ILE A 1 83 ? 14.19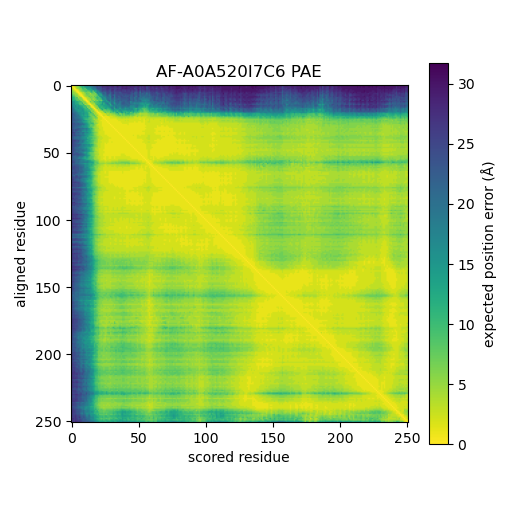3 -7.599 -13.171 1.00 98.69 83 ILE A N 1
ATOM 659 C CA . ILE A 1 83 ? 13.051 -8.517 -13.030 1.00 98.69 83 ILE A CA 1
ATOM 660 C C . ILE A 1 83 ? 12.897 -9.047 -11.599 1.00 98.69 83 ILE A C 1
ATOM 662 O O . ILE A 1 83 ? 11.770 -9.203 -11.125 1.00 98.69 83 ILE A O 1
ATOM 666 N N . ALA A 1 84 ? 13.997 -9.353 -10.905 1.00 98.62 84 ALA A N 1
ATOM 667 C CA . ALA A 1 84 ? 13.933 -9.825 -9.524 1.00 98.62 84 ALA A CA 1
ATOM 668 C C . ALA A 1 84 ? 13.324 -8.764 -8.593 1.00 98.62 84 ALA A C 1
ATOM 670 O O . ALA A 1 84 ? 12.429 -9.085 -7.811 1.00 98.62 84 ALA A O 1
ATOM 671 N N . GLN A 1 85 ? 13.744 -7.502 -8.720 1.00 98.75 85 GLN A N 1
ATOM 672 C CA . GLN A 1 85 ? 13.204 -6.404 -7.920 1.00 98.75 85 GLN A CA 1
ATOM 673 C C . GLN A 1 85 ? 11.758 -6.063 -8.294 1.00 98.75 85 GLN A C 1
ATOM 675 O O . GLN A 1 85 ? 10.949 -5.866 -7.391 1.00 98.75 85 GLN A O 1
ATOM 680 N N . LEU A 1 86 ? 11.378 -6.121 -9.578 1.00 98.44 86 LEU A N 1
ATOM 681 C CA . LEU A 1 86 ? 9.972 -5.975 -9.983 1.00 98.44 86 LEU A CA 1
ATOM 682 C C . LEU A 1 86 ? 9.082 -7.045 -9.348 1.00 98.44 86 LEU A C 1
ATOM 684 O O . LEU A 1 86 ? 8.001 -6.738 -8.856 1.00 98.44 86 LEU A O 1
ATOM 688 N N . ARG A 1 87 ? 9.534 -8.305 -9.305 1.00 98.06 87 ARG A N 1
ATOM 689 C CA . ARG A 1 87 ? 8.784 -9.376 -8.630 1.00 98.06 87 ARG A CA 1
ATOM 690 C C . ARG A 1 87 ? 8.639 -9.117 -7.139 1.00 98.06 87 ARG A C 1
ATOM 692 O O . ARG A 1 87 ? 7.575 -9.391 -6.600 1.00 98.06 87 ARG A O 1
ATOM 699 N N . ILE A 1 88 ? 9.673 -8.599 -6.482 1.00 97.44 88 ILE A N 1
ATOM 700 C CA . ILE A 1 88 ? 9.595 -8.233 -5.065 1.00 97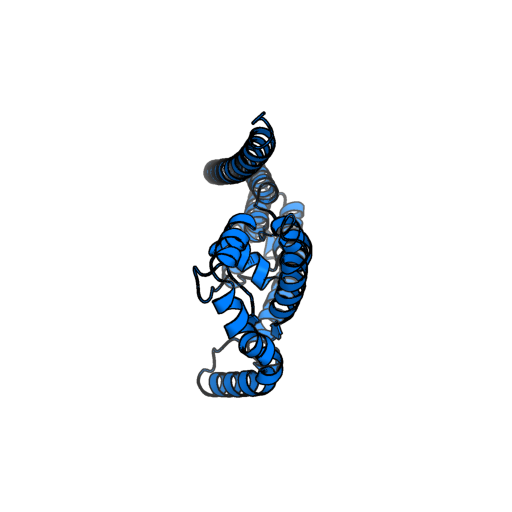.44 88 ILE A CA 1
ATOM 701 C C . ILE A 1 88 ? 8.594 -7.082 -4.876 1.00 97.44 88 ILE A C 1
ATOM 703 O O . ILE A 1 88 ? 7.692 -7.190 -4.047 1.00 97.44 88 ILE A O 1
ATOM 707 N N . ALA A 1 89 ? 8.691 -6.022 -5.680 1.00 96.81 89 ALA A N 1
ATOM 708 C CA . ALA A 1 89 ? 7.772 -4.890 -5.625 1.00 96.81 89 ALA A CA 1
ATOM 709 C C . ALA A 1 89 ? 6.312 -5.334 -5.823 1.00 96.81 89 ALA A C 1
ATOM 711 O O . ALA A 1 89 ? 5.461 -5.020 -4.993 1.00 96.81 89 ALA A O 1
ATOM 712 N N . VAL A 1 90 ? 6.030 -6.101 -6.880 1.00 95.81 90 VAL A N 1
ATOM 713 C CA . VAL A 1 90 ? 4.671 -6.507 -7.271 1.00 95.81 90 VAL A CA 1
ATOM 714 C C . VAL A 1 90 ? 4.129 -7.632 -6.387 1.00 95.81 90 VAL A C 1
ATOM 716 O O . VAL A 1 90 ? 3.072 -7.483 -5.777 1.00 95.81 90 VAL A O 1
ATOM 719 N N . ASN A 1 91 ? 4.845 -8.754 -6.285 1.00 92.81 91 ASN A N 1
ATOM 720 C CA . ASN A 1 91 ? 4.304 -9.976 -5.683 1.00 92.81 91 ASN A CA 1
ATOM 721 C C . ASN A 1 91 ? 4.427 -9.987 -4.157 1.00 92.81 91 ASN A C 1
ATOM 723 O O . ASN A 1 91 ? 3.583 -10.577 -3.490 1.00 92.81 91 ASN A O 1
ATOM 727 N N . THR A 1 92 ? 5.477 -9.370 -3.605 1.00 90.81 92 THR A N 1
ATOM 728 C CA . THR A 1 92 ? 5.707 -9.354 -2.151 1.00 90.81 92 THR A CA 1
ATOM 729 C C . THR A 1 92 ? 5.077 -8.128 -1.504 1.00 90.81 92 THR A C 1
ATOM 731 O O . THR A 1 92 ? 4.467 -8.239 -0.442 1.00 90.81 92 THR A O 1
ATOM 734 N N . TYR A 1 93 ? 5.216 -6.960 -2.137 1.00 90.06 93 TYR A N 1
ATOM 735 C CA . TYR A 1 93 ? 4.853 -5.676 -1.533 1.00 90.06 93 TYR A CA 1
ATOM 736 C C . TYR A 1 93 ? 3.648 -4.974 -2.180 1.00 90.06 93 TYR A C 1
ATOM 738 O O . TYR A 1 93 ? 3.197 -3.939 -1.684 1.00 90.06 93 TYR A O 1
ATOM 746 N N . GLY A 1 94 ? 3.071 -5.557 -3.234 1.00 90.38 94 GLY A N 1
ATOM 747 C CA . GLY A 1 94 ? 1.794 -5.125 -3.801 1.00 90.38 94 GLY A CA 1
ATOM 748 C C . GLY A 1 94 ? 1.861 -3.901 -4.718 1.00 90.38 94 GLY A C 1
ATOM 749 O O . GLY A 1 94 ? 0.832 -3.253 -4.928 1.00 90.38 94 GLY A O 1
ATOM 750 N N . TYR A 1 95 ? 3.029 -3.571 -5.278 1.00 92.94 95 TYR A N 1
ATOM 751 C CA . TYR A 1 95 ? 3.134 -2.557 -6.330 1.00 92.94 95 TYR A CA 1
ATOM 752 C C . TYR A 1 95 ? 2.219 -2.926 -7.506 1.00 92.94 95 TYR A C 1
ATOM 754 O O . TYR A 1 95 ? 2.282 -4.042 -8.016 1.00 92.94 95 TYR A O 1
ATOM 762 N N . SER A 1 96 ? 1.343 -2.007 -7.909 1.00 92.25 96 SER A N 1
ATOM 763 C CA . SER A 1 96 ? 0.263 -2.294 -8.867 1.00 92.25 96 SER A CA 1
ATOM 764 C C . SER A 1 96 ? -0.037 -1.147 -9.831 1.00 92.25 96 SER A C 1
ATOM 766 O O . SER A 1 96 ? -1.082 -1.140 -10.462 1.00 92.25 96 SER A O 1
ATOM 768 N N . LYS A 1 97 ? 0.879 -0.182 -9.987 1.00 93.44 97 LYS A N 1
ATOM 769 C CA . LYS A 1 97 ? 0.700 0.934 -10.926 1.00 93.44 97 LYS A CA 1
ATOM 770 C C . LYS A 1 97 ? 0.959 0.480 -12.369 1.00 93.44 97 LYS A C 1
ATOM 772 O O . LYS A 1 97 ? 1.998 0.817 -12.935 1.00 93.44 97 LYS A O 1
ATOM 777 N N . LEU A 1 98 ? 0.051 -0.304 -12.956 1.00 94.62 98 LEU A N 1
ATOM 778 C CA . LEU A 1 98 ? 0.262 -0.934 -14.264 1.00 94.62 98 LEU A CA 1
ATOM 779 C C . LEU A 1 98 ? 0.555 0.088 -15.365 1.00 94.62 98 LEU A C 1
ATOM 781 O O . LEU A 1 98 ? 1.523 -0.084 -16.103 1.00 94.62 98 LEU A O 1
ATOM 785 N N . THR A 1 99 ? -0.233 1.163 -15.450 1.00 94.50 99 THR A N 1
ATOM 786 C CA . THR A 1 99 ? -0.020 2.224 -16.446 1.00 94.50 99 THR A CA 1
ATOM 787 C C . THR A 1 99 ? 1.376 2.820 -16.331 1.00 94.50 99 THR A C 1
ATOM 789 O O . THR A 1 99 ? 2.065 2.941 -17.339 1.00 94.50 99 THR A O 1
ATOM 792 N N . GLN A 1 100 ? 1.833 3.106 -15.103 1.00 95.56 100 GLN A N 1
ATOM 793 C CA . GLN A 1 100 ? 3.195 3.585 -14.875 1.00 95.56 100 GLN A CA 1
ATOM 794 C C . GLN A 1 100 ? 4.203 2.574 -15.426 1.00 95.56 100 GLN A C 1
ATOM 796 O O . GLN A 1 100 ? 4.997 2.949 -16.278 1.00 95.56 100 GLN A O 1
ATOM 801 N N . MET A 1 101 ? 4.105 1.297 -15.041 1.00 96.81 101 MET A N 1
ATOM 802 C CA . MET A 1 101 ? 5.025 0.253 -15.511 1.00 96.81 101 MET A CA 1
ATOM 803 C C . MET A 1 101 ? 5.075 0.135 -17.037 1.00 96.81 101 MET A C 1
ATOM 805 O O . MET A 1 101 ? 6.146 -0.054 -17.592 1.00 96.81 101 MET A O 1
ATOM 809 N N . LEU A 1 102 ? 3.929 0.222 -17.715 1.00 97.00 102 LEU A N 1
ATOM 810 C CA . LEU A 1 102 ? 3.843 0.089 -19.173 1.00 97.00 102 LEU A CA 1
ATOM 811 C C . LEU A 1 102 ? 4.451 1.274 -19.932 1.00 97.00 102 LEU A C 1
ATOM 813 O O . LEU A 1 102 ? 4.875 1.107 -21.072 1.00 97.00 102 LEU A O 1
ATOM 817 N N . THR A 1 103 ? 4.440 2.461 -19.327 1.00 97.44 103 THR A N 1
ATOM 818 C CA . THR A 1 103 ? 4.925 3.706 -19.950 1.00 97.44 103 THR A CA 1
ATOM 819 C C . THR A 1 103 ? 6.316 4.130 -19.482 1.00 97.44 103 THR A C 1
ATOM 821 O O . THR A 1 103 ? 6.896 5.053 -20.057 1.00 97.44 103 THR A O 1
ATOM 824 N N . ASP A 1 104 ? 6.840 3.493 -18.435 1.00 97.56 104 ASP A N 1
ATOM 825 C CA . ASP A 1 104 ? 8.133 3.822 -17.851 1.00 97.56 104 ASP A CA 1
ATOM 826 C C . ASP A 1 104 ? 9.268 3.358 -18.770 1.00 97.56 104 ASP A C 1
ATOM 828 O O . ASP A 1 104 ? 9.549 2.165 -18.902 1.00 97.56 104 ASP A O 1
ATOM 832 N N . LYS A 1 105 ? 9.934 4.331 -19.396 1.00 97.94 105 LYS A N 1
ATOM 833 C CA . LYS A 1 105 ? 11.014 4.098 -20.363 1.00 97.94 105 LYS A CA 1
ATOM 834 C C . LYS A 1 105 ? 12.207 3.372 -19.753 1.00 97.94 105 LYS A C 1
ATOM 836 O O . LYS A 1 105 ? 12.942 2.696 -20.472 1.00 97.94 105 LYS A O 1
ATOM 841 N N . ASP A 1 106 ? 12.383 3.453 -18.437 1.00 98.31 106 ASP A N 1
ATOM 842 C CA . ASP A 1 106 ? 13.453 2.742 -17.743 1.00 98.31 106 ASP A CA 1
ATOM 843 C C . ASP A 1 106 ? 13.300 1.221 -17.861 1.00 98.31 106 ASP A C 1
ATOM 845 O O . ASP A 1 106 ? 14.268 0.478 -17.697 1.00 98.31 106 ASP A O 1
ATOM 849 N N . LEU A 1 107 ? 1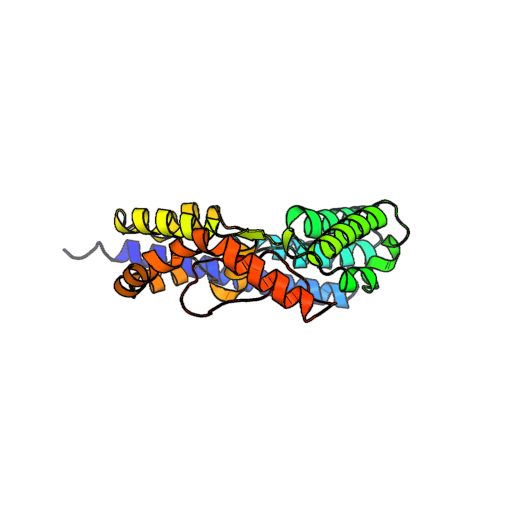2.087 0.747 -18.158 1.00 98.50 107 LEU A N 1
ATOM 850 C CA . LEU A 1 107 ? 11.733 -0.663 -18.249 1.00 98.50 107 LEU A CA 1
ATOM 851 C C . LEU A 1 107 ? 11.604 -1.167 -19.695 1.00 98.50 107 LEU A C 1
ATOM 853 O O . LEU A 1 107 ? 11.391 -2.368 -19.884 1.00 98.50 107 LEU A O 1
ATOM 857 N N . ASP A 1 108 ? 11.822 -0.317 -20.709 1.00 98.00 108 ASP A N 1
ATOM 858 C CA . ASP A 1 108 ? 11.639 -0.650 -22.134 1.00 98.00 108 ASP A CA 1
ATOM 859 C C . ASP A 1 108 ? 12.394 -1.925 -22.543 1.00 98.00 108 ASP A C 1
ATOM 861 O O . ASP A 1 108 ? 11.864 -2.794 -23.244 1.00 98.00 108 ASP A O 1
ATOM 865 N N . ALA A 1 109 ? 13.621 -2.096 -22.037 1.00 98.12 109 ALA A N 1
ATOM 866 C CA . ALA A 1 109 ? 14.455 -3.262 -22.328 1.00 98.12 109 ALA A CA 1
ATOM 867 C C . ALA A 1 109 ? 13.842 -4.593 -21.839 1.00 98.12 109 ALA A C 1
ATOM 869 O O . ALA A 1 109 ? 14.228 -5.672 -22.301 1.00 98.12 109 ALA A O 1
ATOM 870 N N . LEU A 1 110 ? 12.865 -4.545 -20.927 1.00 98.31 110 LEU A N 1
ATOM 871 C CA . LEU A 1 110 ? 12.155 -5.716 -20.427 1.00 98.31 110 LEU A CA 1
ATOM 872 C C . LEU A 1 110 ? 10.896 -6.059 -21.227 1.00 98.31 110 LEU A C 1
ATOM 874 O O . LEU A 1 110 ? 10.477 -7.217 -21.158 1.00 98.31 110 LEU A O 1
ATOM 878 N N . HIS A 1 111 ? 10.310 -5.131 -21.993 1.00 97.19 111 HIS A N 1
ATOM 879 C CA . HIS A 1 111 ? 8.949 -5.258 -22.541 1.00 97.19 111 HIS A CA 1
ATOM 880 C C . HIS A 1 111 ? 8.720 -6.525 -23.382 1.00 97.19 111 HIS A C 1
ATOM 882 O O . HIS A 1 111 ? 7.661 -7.157 -23.324 1.00 97.19 111 HIS A O 1
ATOM 888 N N . ASN A 1 112 ? 9.747 -6.965 -24.109 1.00 95.75 112 ASN A N 1
ATOM 889 C CA . ASN A 1 112 ? 9.672 -8.150 -24.964 1.00 95.75 112 ASN A CA 1
ATOM 890 C C . ASN A 1 112 ? 10.026 -9.464 -24.250 1.00 95.75 112 ASN A C 1
ATOM 892 O O . ASN A 1 112 ? 9.859 -10.547 -24.817 1.00 95.75 112 ASN A O 1
ATOM 896 N N . THR A 1 113 ? 10.474 -9.406 -22.996 1.00 98.06 113 THR A N 1
ATOM 897 C CA . THR A 1 113 ? 10.903 -10.590 -22.247 1.00 98.06 113 THR A CA 1
ATOM 898 C C . THR A 1 113 ? 9.715 -11.426 -21.764 1.00 98.06 113 THR A C 1
ATOM 900 O O . THR A 1 113 ? 8.658 -10.918 -21.385 1.00 98.06 113 THR A O 1
ATOM 903 N N . LYS A 1 114 ? 9.901 -12.751 -21.690 1.00 98.31 114 LYS A N 1
ATOM 904 C CA . LYS A 1 114 ? 8.899 -13.670 -21.117 1.00 98.31 114 LYS A CA 1
ATOM 905 C C . LYS A 1 114 ? 8.569 -13.329 -19.658 1.00 98.31 114 LYS A C 1
ATOM 907 O O . LYS A 1 114 ? 7.428 -13.481 -19.226 1.00 98.31 114 LYS A O 1
ATOM 912 N N . ALA A 1 115 ? 9.565 -12.883 -18.892 1.00 97.81 115 ALA A N 1
ATOM 913 C CA . ALA A 1 115 ? 9.386 -12.542 -17.487 1.00 97.81 115 ALA A CA 1
ATOM 914 C C . ALA A 1 115 ? 8.517 -11.292 -17.300 1.00 97.81 115 ALA A C 1
ATOM 916 O O . ALA A 1 115 ? 7.625 -11.322 -16.455 1.00 97.81 115 ALA A O 1
ATOM 917 N N . TRP A 1 116 ? 8.733 -10.252 -18.110 1.00 97.88 116 TRP A N 1
ATOM 918 C CA . TRP A 1 116 ? 7.890 -9.059 -18.136 1.00 97.88 116 TRP A CA 1
ATOM 919 C C . TRP A 1 116 ? 6.442 -9.394 -18.472 1.00 97.88 116 TRP A C 1
ATOM 921 O O . TRP A 1 116 ? 5.547 -9.102 -17.684 1.00 97.88 116 TRP A O 1
ATOM 931 N N . LYS A 1 117 ? 6.221 -10.107 -19.585 1.00 98.12 117 LYS A N 1
ATOM 932 C CA . LYS A 1 117 ? 4.879 -10.523 -20.022 1.00 98.12 117 LYS A CA 1
ATOM 933 C C . LYS A 1 117 ? 4.119 -11.249 -18.911 1.00 98.12 117 LYS A C 1
ATOM 935 O O . LYS A 1 117 ? 2.939 -10.983 -18.712 1.00 98.12 117 LYS A O 1
ATOM 940 N N . LYS A 1 118 ? 4.800 -12.103 -18.133 1.00 97.75 118 LYS A N 1
ATOM 941 C CA . LYS A 1 118 ? 4.198 -12.790 -16.980 1.00 97.75 118 LYS A CA 1
ATOM 942 C C . LYS A 1 118 ? 3.773 -11.828 -15.862 1.00 97.75 118 LYS A C 1
ATOM 944 O O . LYS A 1 118 ? 2.697 -12.012 -15.307 1.00 97.75 118 LYS A O 1
ATOM 949 N N . ILE A 1 119 ? 4.601 -10.838 -15.522 1.00 97.50 119 ILE A N 1
ATOM 950 C CA . ILE A 1 119 ? 4.281 -9.842 -14.482 1.00 97.50 119 ILE A CA 1
ATOM 951 C C . ILE A 1 119 ? 3.089 -8.987 -14.921 1.00 97.50 119 ILE A C 1
ATOM 953 O O . ILE A 1 119 ? 2.134 -8.843 -14.166 1.00 97.50 119 ILE A O 1
ATOM 957 N N . ILE A 1 120 ? 3.113 -8.480 -16.156 1.00 97.69 120 ILE A N 1
ATOM 958 C CA . ILE A 1 120 ? 2.040 -7.636 -16.694 1.00 97.69 120 ILE A CA 1
ATOM 959 C C . ILE A 1 120 ? 0.724 -8.403 -16.820 1.00 97.69 120 ILE A C 1
ATOM 961 O O . ILE A 1 120 ? -0.314 -7.871 -16.449 1.00 97.69 120 ILE A O 1
ATOM 965 N N . THR A 1 121 ? 0.756 -9.657 -17.276 1.00 97.31 121 THR A N 1
ATOM 966 C CA . THR A 1 121 ? -0.459 -10.489 -17.342 1.00 97.31 121 THR A CA 1
ATOM 967 C C . THR A 1 121 ? -1.086 -10.645 -15.957 1.00 97.31 121 THR A C 1
ATOM 969 O O . THR A 1 121 ? -2.271 -10.391 -15.800 1.00 97.31 121 THR A O 1
ATOM 972 N N . ALA A 1 122 ? -0.283 -10.946 -14.931 1.00 95.25 122 ALA A N 1
ATOM 973 C CA . ALA A 1 122 ? -0.785 -11.071 -13.563 1.00 95.25 122 ALA A CA 1
ATOM 974 C C . ALA A 1 122 ? -1.346 -9.751 -12.996 1.00 95.25 122 ALA A C 1
ATOM 976 O O . ALA A 1 122 ? -2.289 -9.773 -12.209 1.00 95.25 122 ALA A O 1
ATOM 977 N N . LEU A 1 123 ? -0.772 -8.603 -13.373 1.00 95.44 123 LEU A N 1
ATOM 978 C CA . LEU A 1 123 ? -1.293 -7.289 -12.984 1.00 95.44 123 LEU A CA 1
ATOM 979 C C . LEU A 1 123 ? -2.610 -6.960 -13.691 1.00 95.44 123 LEU A C 1
ATOM 981 O O . LEU A 1 123 ? -3.530 -6.505 -13.023 1.00 95.44 123 LEU A O 1
ATOM 985 N N . ARG A 1 124 ? -2.727 -7.249 -14.991 1.00 95.69 124 ARG A N 1
ATOM 986 C CA . ARG A 1 124 ? -3.977 -7.081 -15.750 1.00 95.69 124 ARG A CA 1
ATOM 987 C C . ARG A 1 124 ? -5.089 -7.950 -15.191 1.00 95.69 124 ARG A C 1
ATOM 989 O O . ARG A 1 124 ? -6.122 -7.429 -14.820 1.00 95.69 124 ARG A O 1
ATOM 996 N N . GLU A 1 125 ? -4.825 -9.238 -14.980 1.00 94.19 125 GLU A N 1
ATOM 997 C CA . GLU A 1 125 ? -5.790 -10.145 -14.343 1.00 94.19 125 GLU A CA 1
ATOM 998 C C . GLU A 1 125 ? -6.221 -9.657 -12.952 1.00 94.19 125 GLU A C 1
ATOM 1000 O O . GLU A 1 125 ? -7.330 -9.940 -12.499 1.00 94.19 125 GLU A O 1
ATOM 1005 N N . LYS A 1 126 ? -5.333 -8.958 -12.232 1.00 91.62 126 LYS A N 1
ATOM 1006 C CA . LYS A 1 126 ? -5.672 -8.345 -10.950 1.00 91.62 126 LYS A CA 1
ATOM 1007 C C . LYS A 1 126 ? -6.566 -7.120 -11.139 1.00 91.62 126 LYS A C 1
ATOM 1009 O O . LYS A 1 126 ? -7.522 -7.011 -10.383 1.00 91.62 126 LYS A O 1
ATOM 1014 N N . GLU A 1 127 ? -6.265 -6.233 -12.085 1.00 91.31 127 GLU A N 1
ATOM 1015 C CA . GLU A 1 127 ? -7.083 -5.054 -12.409 1.00 91.31 127 GLU A CA 1
ATOM 1016 C C . GLU A 1 127 ? -8.458 -5.437 -12.964 1.00 91.31 127 GLU A C 1
ATOM 1018 O O . GLU A 1 127 ? -9.454 -4.911 -12.483 1.00 91.31 127 GLU A O 1
ATOM 1023 N N . ASP A 1 128 ? -8.535 -6.425 -13.858 1.00 92.12 128 ASP A N 1
ATOM 1024 C CA . ASP A 1 128 ? -9.794 -6.942 -14.410 1.00 92.12 128 ASP A CA 1
ATOM 1025 C C . ASP A 1 128 ? -10.718 -7.443 -13.293 1.00 92.12 128 ASP A C 1
ATOM 1027 O O . ASP A 1 128 ? -11.922 -7.201 -13.295 1.00 92.12 128 ASP A O 1
ATOM 1031 N N . LYS A 1 129 ? -10.150 -8.094 -12.270 1.00 93.38 129 LYS A N 1
ATOM 1032 C CA . LYS A 1 129 ? -10.918 -8.508 -11.089 1.00 93.38 129 LYS A CA 1
ATOM 1033 C C . LYS A 1 129 ? -11.454 -7.330 -10.290 1.00 93.38 129 LYS A C 1
ATOM 1035 O O . LYS A 1 129 ? -12.462 -7.507 -9.618 1.00 93.38 129 LYS A O 1
ATOM 1040 N N . LEU A 1 130 ? -10.800 -6.168 -10.326 1.00 93.12 130 LEU A N 1
ATOM 1041 C CA . LEU A 1 130 ? -11.287 -4.976 -9.634 1.00 93.12 130 LEU A CA 1
ATOM 1042 C C . LEU A 1 130 ? -12.502 -4.361 -10.326 1.00 93.12 130 LEU A C 1
ATOM 1044 O O . LEU A 1 130 ? -13.184 -3.591 -9.669 1.00 93.12 130 LEU A O 1
ATOM 1048 N N . ALA A 1 131 ? -12.792 -4.683 -11.588 1.00 92.88 131 ALA A N 1
ATOM 1049 C CA . ALA A 1 131 ? -13.992 -4.185 -12.262 1.00 92.88 131 ALA A CA 1
ATOM 1050 C C . ALA A 1 131 ? -15.285 -4.802 -11.697 1.00 92.88 131 ALA A C 1
ATOM 1052 O O . ALA A 1 131 ? -16.348 -4.213 -11.806 1.00 92.88 131 ALA A O 1
ATOM 1053 N N . ASP A 1 132 ? -15.211 -5.973 -11.054 1.00 94.44 132 ASP A N 1
ATOM 1054 C CA . ASP A 1 132 ? -16.383 -6.627 -10.470 1.00 94.44 132 ASP A CA 1
ATOM 1055 C C . ASP A 1 132 ? -16.450 -6.378 -8.949 1.00 94.44 132 ASP A C 1
ATOM 1057 O O . ASP A 1 132 ? -15.582 -6.853 -8.200 1.00 94.44 132 ASP A O 1
ATOM 1061 N N . PRO A 1 133 ? -17.500 -5.704 -8.439 1.00 95.00 133 PRO A N 1
ATOM 1062 C CA . PRO A 1 133 ? -17.643 -5.414 -7.014 1.00 95.00 133 PRO A CA 1
ATOM 1063 C C . PRO A 1 133 ? -17.737 -6.672 -6.140 1.00 95.00 133 PRO A C 1
ATOM 1065 O O . PRO A 1 133 ? -17.471 -6.604 -4.940 1.00 95.00 133 PRO A O 1
ATOM 1068 N N . THR A 1 134 ? -18.085 -7.837 -6.696 1.00 94.31 134 THR A N 1
ATOM 1069 C CA . THR A 1 134 ? -18.124 -9.108 -5.953 1.00 94.31 134 THR A CA 1
ATOM 1070 C C . THR A 1 134 ? -16.741 -9.670 -5.628 1.00 94.31 134 THR A C 1
ATOM 1072 O O . THR A 1 134 ? -16.609 -10.438 -4.673 1.00 94.31 134 THR A O 1
ATOM 1075 N N . ASN A 1 135 ? -15.702 -9.232 -6.344 1.00 94.69 135 ASN A N 1
ATOM 1076 C CA . ASN A 1 135 ? -14.307 -9.558 -6.043 1.00 94.69 135 ASN A CA 1
ATOM 1077 C C . ASN A 1 135 ? -13.685 -8.614 -5.002 1.00 94.69 135 ASN A C 1
ATOM 1079 O O . ASN A 1 135 ? -12.573 -8.867 -4.519 1.00 94.69 135 ASN A O 1
ATOM 1083 N N . MET A 1 136 ? -14.380 -7.529 -4.648 1.00 93.88 136 MET A N 1
ATOM 1084 C CA . MET A 1 136 ? -13.909 -6.564 -3.665 1.00 93.88 136 MET A CA 1
ATOM 1085 C C . MET A 1 136 ? -13.721 -7.226 -2.299 1.00 93.88 136 MET A C 1
ATOM 1087 O O . MET A 1 136 ? -14.607 -7.891 -1.760 1.00 93.88 136 MET A O 1
ATOM 1091 N N . GLN A 1 137 ? -12.569 -6.981 -1.682 1.00 93.25 137 GLN A N 1
ATOM 1092 C CA . GLN A 1 137 ? -12.285 -7.476 -0.340 1.00 93.25 137 GLN A CA 1
ATOM 1093 C C . GLN A 1 137 ? -12.586 -6.409 0.709 1.00 93.25 137 GLN A C 1
ATOM 1095 O O . GLN A 1 137 ? -12.040 -5.310 0.655 1.00 93.25 137 GLN A O 1
ATOM 1100 N N . LEU A 1 138 ? -13.390 -6.766 1.713 1.00 94.81 138 LEU A N 1
ATOM 1101 C CA . LEU A 1 138 ? -13.551 -5.966 2.926 1.00 94.81 138 LEU A CA 1
ATOM 110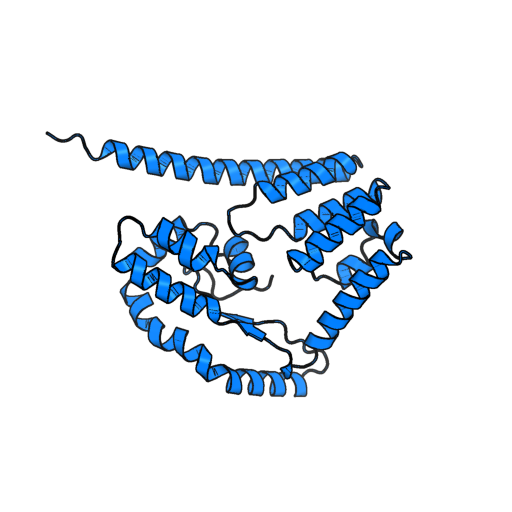2 C C . LEU A 1 138 ? -12.668 -6.525 4.045 1.00 94.81 138 LEU A C 1
ATOM 1104 O O . LEU A 1 138 ? -12.996 -7.540 4.670 1.00 94.81 138 LEU A O 1
ATOM 1108 N N . VAL A 1 139 ? -11.544 -5.861 4.303 1.00 96.31 139 VAL A N 1
ATOM 1109 C CA . VAL A 1 139 ? -10.547 -6.294 5.285 1.00 96.31 139 VAL A CA 1
ATOM 1110 C C . VAL A 1 139 ? -10.789 -5.583 6.613 1.00 96.31 139 VAL A C 1
ATOM 1112 O O . VAL A 1 139 ? -10.475 -4.406 6.774 1.00 96.31 139 VAL A O 1
ATOM 1115 N N . THR A 1 140 ? -11.338 -6.315 7.582 1.00 97.12 140 THR A N 1
ATOM 1116 C CA . THR A 1 140 ? -11.704 -5.804 8.920 1.00 97.12 140 THR A CA 1
ATOM 1117 C C . THR A 1 140 ? -10.831 -6.379 10.040 1.00 97.12 140 THR A C 1
ATOM 1119 O O . THR A 1 140 ? -10.973 -6.007 11.204 1.00 97.12 140 THR A O 1
ATOM 1122 N N . THR A 1 141 ? -9.883 -7.264 9.709 1.00 97.81 141 THR A N 1
ATOM 1123 C CA . THR A 1 141 ? -9.015 -7.966 10.674 1.00 97.81 141 THR A CA 1
ATOM 1124 C C . THR A 1 141 ? -8.233 -7.023 11.584 1.00 97.81 141 THR A C 1
ATOM 1126 O O . THR A 1 141 ? -8.000 -7.342 12.748 1.00 97.81 141 THR A O 1
ATOM 1129 N N . ASP A 1 142 ? -7.860 -5.846 11.084 1.00 98.12 142 ASP A N 1
ATOM 1130 C CA . ASP A 1 142 ? -7.115 -4.852 11.854 1.00 98.12 142 ASP A CA 1
ATOM 1131 C C . ASP A 1 142 ? -7.946 -4.263 13.004 1.00 98.12 142 ASP A C 1
ATOM 1133 O O . ASP A 1 142 ? -7.397 -4.002 14.074 1.00 98.12 142 ASP A O 1
ATOM 1137 N N . ILE A 1 143 ? -9.271 -4.145 12.859 1.00 98.38 143 ILE A N 1
ATOM 1138 C CA . ILE A 1 143 ? -10.160 -3.739 13.960 1.00 98.38 143 ILE A CA 1
ATOM 1139 C C . ILE A 1 143 ? -10.092 -4.752 15.113 1.00 98.38 143 ILE A C 1
ATOM 1141 O O . ILE A 1 143 ? -9.973 -4.377 16.282 1.00 98.38 143 ILE A O 1
ATOM 1145 N N . HIS A 1 144 ? -10.096 -6.046 14.791 1.00 98.50 144 HIS A N 1
ATOM 1146 C CA . HIS A 1 144 ? -10.004 -7.126 15.780 1.00 98.50 144 HIS A CA 1
ATOM 1147 C C . HIS A 1 144 ? -8.637 -7.181 16.454 1.00 98.50 144 HIS A C 1
ATOM 1149 O O . HIS A 1 144 ? -8.541 -7.282 17.681 1.00 98.50 144 HIS A O 1
ATOM 1155 N N . HIS A 1 145 ? -7.568 -7.079 15.663 1.00 98.62 145 HIS A N 1
ATOM 1156 C CA . HIS A 1 145 ? -6.204 -6.999 16.179 1.00 98.62 145 HIS A CA 1
ATOM 1157 C C . HIS A 1 145 ? -6.028 -5.792 17.106 1.00 98.62 145 HIS A C 1
ATOM 1159 O O . HIS A 1 145 ? -5.422 -5.928 18.173 1.00 98.62 145 HIS A O 1
ATOM 1165 N N . PHE A 1 146 ? -6.610 -4.644 16.749 1.00 98.38 146 PHE A N 1
ATOM 1166 C CA . PHE A 1 146 ? -6.602 -3.455 17.588 1.00 98.38 146 PHE A CA 1
ATOM 1167 C C . PHE A 1 146 ? -7.286 -3.703 18.932 1.00 98.38 146 PHE A C 1
ATOM 1169 O O . PHE A 1 146 ? -6.654 -3.479 19.960 1.00 98.38 146 PHE A O 1
ATOM 1176 N N . TRP A 1 147 ? -8.533 -4.186 18.963 1.00 98.50 147 TRP A N 1
ATOM 1177 C CA . TRP A 1 147 ? -9.247 -4.373 20.234 1.00 98.50 147 TRP A CA 1
ATOM 1178 C C . TRP A 1 147 ? -8.572 -5.404 21.137 1.00 98.50 147 TRP A C 1
ATOM 1180 O O . TRP A 1 147 ? -8.460 -5.182 22.343 1.00 98.50 147 TRP A O 1
ATOM 1190 N N . LYS A 1 148 ? -8.023 -6.476 20.553 1.00 98.62 148 LYS A N 1
ATOM 1191 C CA . LYS A 1 148 ? -7.210 -7.452 21.288 1.00 98.62 148 LYS A CA 1
ATOM 1192 C C . LYS A 1 148 ? -5.970 -6.807 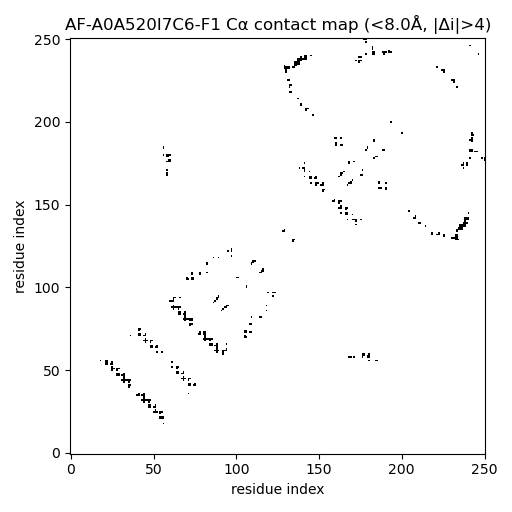21.914 1.00 98.62 148 LYS A C 1
ATOM 1194 O O . LYS A 1 148 ? -5.689 -7.034 23.092 1.00 98.62 148 LYS A O 1
ATOM 1199 N N . ALA A 1 149 ? -5.241 -5.994 21.149 1.00 98.31 149 ALA A N 1
ATOM 1200 C CA . ALA A 1 149 ? -4.076 -5.270 21.647 1.00 98.31 149 ALA A CA 1
ATOM 1201 C C . ALA A 1 149 ? -4.464 -4.227 22.707 1.00 98.31 149 ALA A C 1
ATOM 1203 O O . ALA A 1 149 ? -3.796 -4.121 23.732 1.00 98.31 149 ALA A O 1
ATOM 1204 N N . TYR A 1 150 ? -5.564 -3.506 22.497 1.00 97.69 150 TYR A N 1
ATOM 1205 C CA . TYR A 1 150 ? -6.074 -2.478 23.398 1.00 97.69 150 TYR A CA 1
ATOM 1206 C C . TYR A 1 150 ? -6.442 -3.059 24.767 1.00 97.69 150 TYR A C 1
ATOM 1208 O O . TYR A 1 150 ? -6.022 -2.525 25.793 1.00 97.69 150 TYR A O 1
ATOM 1216 N N . ASP A 1 151 ? -7.154 -4.187 24.800 1.00 97.75 151 ASP A N 1
ATOM 1217 C CA . ASP A 1 151 ? -7.523 -4.859 26.049 1.00 97.75 151 ASP A CA 1
ATOM 1218 C C . ASP A 1 151 ? -6.301 -5.390 26.804 1.00 97.75 151 ASP A C 1
ATOM 1220 O O . ASP A 1 151 ? -6.217 -5.248 28.026 1.00 97.75 151 ASP A O 1
ATOM 1224 N N . ALA A 1 152 ? -5.321 -5.953 26.091 1.00 98.25 152 ALA A N 1
ATOM 1225 C CA . ALA A 1 152 ? -4.056 -6.364 26.694 1.00 98.25 152 ALA A CA 1
ATOM 1226 C C . ALA A 1 152 ? -3.286 -5.158 27.264 1.00 98.25 152 ALA A C 1
ATOM 1228 O O . ALA A 1 152 ? -2.835 -5.194 28.406 1.00 98.25 152 ALA A O 1
ATOM 1229 N N . ALA A 1 153 ? -3.211 -4.059 26.511 1.00 97.12 153 ALA A N 1
ATOM 1230 C CA . ALA A 1 153 ? -2.534 -2.824 26.902 1.00 97.12 153 ALA A CA 1
ATOM 1231 C C . ALA A 1 153 ? -3.223 -2.100 28.074 1.00 97.12 153 ALA A C 1
ATOM 1233 O O . ALA A 1 153 ? -2.602 -1.285 28.758 1.00 97.12 153 ALA A O 1
ATOM 1234 N N . ARG A 1 154 ? -4.517 -2.347 28.313 1.00 94.81 154 ARG A N 1
ATOM 1235 C CA . ARG A 1 154 ? -5.221 -1.851 29.507 1.00 94.81 154 ARG A CA 1
ATOM 1236 C C . ARG A 1 154 ? -4.874 -2.632 30.770 1.00 94.81 154 ARG A C 1
ATOM 1238 O O . ARG A 1 154 ? -4.920 -2.050 31.847 1.00 94.81 154 ARG A O 1
ATOM 1245 N N . LYS A 1 155 ? -4.561 -3.923 30.641 1.00 97.06 155 LYS A N 1
ATOM 1246 C CA . LYS A 1 155 ? -4.141 -4.780 31.761 1.00 97.06 155 LYS A CA 1
ATOM 1247 C C . LYS A 1 155 ? -2.670 -4.568 32.113 1.00 97.06 155 LYS A C 1
ATOM 1249 O O . LYS A 1 155 ? -2.314 -4.622 33.281 1.00 97.06 155 LYS A O 1
ATOM 1254 N N . ASP A 1 156 ? -1.845 -4.301 31.106 1.00 96.88 156 ASP A N 1
ATOM 1255 C CA . ASP A 1 156 ? -0.418 -4.031 31.252 1.00 96.88 156 ASP A CA 1
ATOM 1256 C C . ASP A 1 156 ? -0.089 -2.647 30.677 1.00 96.88 156 ASP A C 1
ATOM 1258 O O . ASP A 1 156 ? 0.251 -2.478 29.501 1.00 96.88 156 ASP A O 1
ATOM 1262 N N . THR A 1 157 ? -0.247 -1.634 31.529 1.00 93.69 157 THR A N 1
ATOM 1263 C CA . THR A 1 157 ? -0.045 -0.230 31.159 1.00 93.69 157 THR A CA 1
ATOM 1264 C C . THR A 1 157 ? 1.429 0.142 31.005 1.00 93.69 157 THR A C 1
ATOM 1266 O O . THR A 1 157 ? 1.727 1.127 30.331 1.00 93.69 157 THR A O 1
ATOM 1269 N N . ALA A 1 158 ? 2.351 -0.645 31.564 1.00 95.06 158 ALA A N 1
ATOM 1270 C CA . ALA A 1 158 ? 3.786 -0.417 31.430 1.00 95.06 158 ALA A CA 1
ATOM 1271 C C . ALA A 1 158 ? 4.308 -0.830 30.042 1.00 95.06 158 ALA A C 1
ATOM 1273 O O . ALA A 1 158 ? 5.227 -0.201 29.525 1.00 95.06 158 ALA A O 1
ATOM 1274 N N . ASN A 1 159 ? 3.696 -1.837 29.404 1.00 96.75 159 ASN A N 1
ATOM 1275 C CA . ASN A 1 159 ? 4.166 -2.396 28.129 1.00 96.75 159 ASN A CA 1
ATOM 1276 C C . ASN A 1 159 ? 3.276 -2.066 26.920 1.00 96.75 159 ASN A C 1
ATOM 1278 O O . ASN A 1 159 ? 3.289 -2.784 25.916 1.00 96.75 159 ASN A O 1
ATOM 1282 N N . ARG A 1 160 ? 2.501 -0.976 26.974 1.00 96.81 160 ARG A N 1
ATOM 1283 C CA . ARG A 1 160 ? 1.518 -0.616 25.930 1.00 96.81 160 ARG A CA 1
ATOM 1284 C C . ARG A 1 160 ? 2.125 -0.556 24.527 1.00 96.81 160 ARG A C 1
ATOM 1286 O O . ARG A 1 160 ? 1.592 -1.201 23.625 1.00 96.81 160 ARG A O 1
ATOM 1293 N N . THR A 1 161 ? 3.244 0.153 24.343 1.00 96.06 161 THR A N 1
ATOM 1294 C CA . THR A 1 161 ? 3.950 0.227 23.048 1.00 96.06 161 THR A CA 1
ATOM 1295 C C . THR A 1 161 ? 4.309 -1.167 22.542 1.00 96.06 161 THR A C 1
ATOM 1297 O O . THR A 1 161 ? 3.919 -1.528 21.435 1.00 96.06 161 THR A O 1
ATOM 1300 N N . THR A 1 162 ? 4.959 -1.997 23.360 1.00 96.94 162 THR A N 1
ATOM 1301 C CA . THR A 1 162 ? 5.343 -3.371 22.993 1.00 96.94 162 THR A CA 1
ATOM 1302 C C . THR A 1 162 ? 4.136 -4.225 22.600 1.00 96.94 162 THR A C 1
ATOM 1304 O O . THR A 1 162 ? 4.184 -4.980 21.624 1.00 96.94 162 THR A O 1
ATOM 1307 N N . ILE A 1 163 ? 3.024 -4.089 23.327 1.00 98.31 163 ILE A N 1
ATOM 1308 C CA . ILE A 1 163 ? 1.782 -4.810 23.047 1.00 98.31 163 ILE A CA 1
ATOM 1309 C C . ILE A 1 163 ? 1.213 -4.408 21.685 1.00 98.31 163 ILE A C 1
ATOM 1311 O O . ILE A 1 163 ? 0.923 -5.297 20.882 1.00 98.31 163 ILE A O 1
ATOM 1315 N N . PHE A 1 164 ? 1.094 -3.111 21.390 1.00 97.69 164 PHE A N 1
ATOM 1316 C CA . PHE A 1 164 ? 0.600 -2.649 20.089 1.00 97.69 164 PHE A CA 1
ATOM 1317 C C . PHE A 1 164 ? 1.552 -3.001 18.944 1.00 97.69 164 PHE A C 1
ATOM 1319 O O . PHE A 1 164 ? 1.086 -3.470 17.904 1.00 97.69 164 PHE A O 1
ATOM 1326 N N . THR A 1 165 ? 2.867 -2.868 19.142 1.00 96.62 165 THR A N 1
ATOM 1327 C CA . THR A 1 165 ? 3.881 -3.286 18.164 1.00 96.62 165 THR A CA 1
ATOM 1328 C C . THR A 1 165 ? 3.689 -4.745 17.770 1.00 96.62 165 THR A C 1
ATOM 1330 O O . THR A 1 165 ? 3.624 -5.054 16.588 1.00 96.62 165 THR A O 1
ATOM 1333 N N . ARG A 1 166 ? 3.546 -5.659 18.736 1.00 97.06 166 ARG A N 1
ATOM 1334 C CA . ARG A 1 166 ? 3.448 -7.097 18.444 1.00 97.06 166 ARG A CA 1
ATOM 1335 C C . ARG A 1 166 ? 2.064 -7.523 17.963 1.00 97.06 166 ARG A C 1
ATOM 1337 O O . ARG A 1 166 ? 1.948 -8.357 17.071 1.00 97.06 166 ARG A O 1
ATOM 1344 N N . GLN A 1 167 ? 1.013 -7.043 18.622 1.00 97.94 167 GLN A N 1
ATOM 1345 C CA . GLN A 1 167 ? -0.328 -7.614 18.473 1.00 97.94 167 GLN A CA 1
ATOM 1346 C C . GLN A 1 167 ? -1.184 -6.896 17.437 1.00 97.94 167 GLN A C 1
ATOM 1348 O O . GLN A 1 167 ? -2.076 -7.535 16.885 1.00 97.94 167 GLN A O 1
ATOM 1353 N N . TYR A 1 168 ? -0.909 -5.617 17.174 1.00 97.50 168 TYR A N 1
ATOM 1354 C CA . TYR A 1 168 ? -1.631 -4.837 16.178 1.00 97.50 168 TYR A CA 1
ATOM 1355 C C . TYR A 1 168 ? -0.776 -4.634 14.926 1.00 97.50 168 TYR A C 1
ATOM 1357 O O . TYR A 1 168 ? -1.043 -5.248 13.898 1.00 97.50 168 TYR A O 1
ATOM 1365 N N . PHE A 1 169 ? 0.317 -3.875 15.029 1.00 96.06 169 PHE A N 1
ATOM 1366 C CA . PHE A 1 169 ? 1.137 -3.533 13.862 1.00 96.06 169 PHE A CA 1
ATOM 1367 C C . PHE A 1 169 ? 1.934 -4.724 13.307 1.00 96.06 169 PHE A C 1
ATOM 1369 O O . PHE A 1 169 ? 2.030 -4.898 12.096 1.00 96.06 169 PHE A O 1
ATOM 1376 N N . GLY A 1 170 ? 2.398 -5.628 14.172 1.00 94.69 170 GLY A N 1
ATOM 1377 C CA . GLY A 1 170 ? 3.028 -6.891 13.774 1.00 94.69 170 GLY A CA 1
ATOM 1378 C C . GLY A 1 170 ? 2.091 -7.860 13.051 1.00 94.69 170 GLY A C 1
ATOM 1379 O O . GLY A 1 170 ? 2.556 -8.814 12.433 1.00 94.69 170 GLY A O 1
ATOM 1380 N N . LYS A 1 171 ? 0.778 -7.608 13.098 1.00 95.38 171 LYS A N 1
ATOM 1381 C CA . LYS A 1 171 ? -0.266 -8.371 12.401 1.00 95.38 171 LYS A CA 1
ATOM 1382 C C . LYS A 1 171 ? -1.037 -7.517 11.391 1.00 95.38 171 LYS A C 1
ATOM 1384 O O . LYS A 1 171 ? -2.153 -7.874 11.020 1.00 95.38 171 LYS A O 1
ATOM 1389 N N . ALA A 1 172 ? -0.455 -6.391 10.983 1.00 93.69 172 ALA A N 1
ATOM 1390 C CA . ALA A 1 172 ? -1.099 -5.428 10.108 1.00 93.69 172 ALA A CA 1
ATOM 1391 C C . ALA A 1 172 ? -1.434 -6.027 8.739 1.00 93.69 172 ALA A C 1
ATOM 1393 O O . ALA A 1 172 ? -0.577 -6.653 8.100 1.00 93.69 172 ALA A O 1
ATOM 1394 N N . SER A 1 173 ? -2.653 -5.760 8.260 1.00 93.88 173 SER A N 1
ATOM 1395 C CA . SER A 1 173 ? -2.970 -5.928 6.842 1.00 93.88 173 SER A CA 1
ATOM 1396 C C . SER A 1 173 ? -2.114 -5.000 5.971 1.00 93.88 173 SER A C 1
ATOM 1398 O O . SER A 1 173 ? -1.479 -4.063 6.462 1.00 93.88 173 SER A O 1
ATOM 1400 N N . VAL A 1 174 ? -2.104 -5.238 4.655 1.00 89.19 174 VAL A N 1
ATOM 1401 C CA . VAL A 1 174 ? -1.399 -4.364 3.698 1.00 89.19 174 VAL A CA 1
ATOM 1402 C C . VAL A 1 174 ? -1.877 -2.913 3.828 1.00 89.19 174 VAL A C 1
ATOM 1404 O O . VAL A 1 174 ? -1.047 -2.015 3.928 1.00 89.19 174 VAL A O 1
ATOM 1407 N N . GLY A 1 175 ? -3.190 -2.688 3.950 1.00 91.12 175 GLY A N 1
ATOM 1408 C CA . GLY A 1 175 ? -3.745 -1.349 4.146 1.00 91.12 175 GLY A CA 1
ATOM 1409 C C . GLY A 1 175 ? -3.283 -0.681 5.441 1.00 91.12 175 GLY A C 1
ATOM 1410 O O . GLY A 1 175 ? -2.961 0.503 5.428 1.00 91.12 175 GLY A O 1
ATOM 1411 N N . LEU A 1 176 ? -3.162 -1.417 6.555 1.00 93.88 176 LEU A N 1
ATOM 1412 C CA . LEU A 1 176 ? -2.623 -0.839 7.792 1.00 93.88 176 LEU A CA 1
ATOM 1413 C C . LEU A 1 176 ? -1.124 -0.529 7.689 1.00 93.88 176 LEU A C 1
ATOM 1415 O O . LEU A 1 176 ? -0.689 0.459 8.272 1.00 93.88 176 LEU A O 1
ATOM 1419 N N . LYS A 1 177 ? -0.335 -1.307 6.942 1.00 90.81 177 LYS A N 1
ATOM 1420 C CA . LYS A 1 177 ? 1.082 -0.983 6.687 1.00 90.81 177 LYS A CA 1
ATOM 1421 C C . LYS A 1 177 ? 1.228 0.320 5.897 1.00 90.81 177 LYS A C 1
ATOM 1423 O O . LYS A 1 177 ? 1.988 1.201 6.298 1.00 90.81 177 LYS A O 1
ATOM 1428 N N . ASP A 1 178 ? 0.440 0.481 4.836 1.00 88.06 178 ASP A N 1
ATOM 1429 C CA . ASP A 1 178 ? 0.445 1.697 4.015 1.00 88.06 178 ASP A CA 1
ATOM 1430 C C . ASP A 1 178 ? -0.086 2.913 4.812 1.00 88.06 178 ASP A C 1
ATOM 1432 O O . ASP A 1 178 ? 0.500 4.004 4.798 1.00 88.06 178 ASP A O 1
ATOM 1436 N N . TYR A 1 179 ? -1.143 2.716 5.609 1.00 91.62 179 TYR A N 1
ATOM 1437 C CA . TYR A 1 179 ? -1.672 3.734 6.522 1.00 91.62 179 TYR A CA 1
ATOM 1438 C C . TYR A 1 179 ? -0.684 4.080 7.648 1.00 91.62 179 TYR A C 1
ATOM 1440 O O . TYR A 1 179 ? -0.619 5.228 8.098 1.00 91.62 179 TYR A O 1
ATOM 1448 N N . PHE A 1 180 ? 0.113 3.112 8.109 1.00 90.38 180 PHE A N 1
ATOM 1449 C CA . PHE A 1 180 ? 1.117 3.342 9.139 1.00 90.38 180 PHE A CA 1
ATOM 1450 C C . PHE A 1 180 ? 2.177 4.322 8.651 1.00 90.38 180 PHE A C 1
ATOM 1452 O O . PHE A 1 180 ? 2.400 5.335 9.311 1.00 90.38 180 PHE A O 1
ATOM 1459 N N . ALA A 1 181 ? 2.750 4.068 7.475 1.00 84.75 181 ALA A N 1
ATOM 1460 C CA . ALA A 1 181 ? 3.822 4.881 6.907 1.00 84.75 181 ALA A CA 1
ATOM 1461 C C . ALA A 1 181 ? 3.421 6.350 6.694 1.00 84.75 181 ALA A C 1
ATOM 1463 O O . ALA A 1 181 ? 4.238 7.248 6.871 1.00 84.75 181 ALA A O 1
ATOM 1464 N N . THR A 1 182 ? 2.157 6.611 6.348 1.00 84.31 182 THR A N 1
ATOM 1465 C CA . THR A 1 182 ? 1.704 7.957 5.961 1.00 84.31 182 THR A CA 1
ATOM 1466 C C . THR A 1 182 ? 0.927 8.686 7.052 1.00 84.31 182 THR A C 1
ATOM 1468 O O . THR A 1 182 ? 0.991 9.913 7.144 1.00 84.31 182 THR A O 1
ATOM 1471 N N . LYS A 1 183 ? 0.163 7.964 7.880 1.00 90.62 183 LYS A N 1
ATOM 1472 C CA . LYS A 1 183 ? -0.754 8.570 8.855 1.00 90.62 183 LYS A CA 1
ATOM 1473 C C . LYS A 1 183 ? -0.354 8.290 10.294 1.00 90.62 183 LYS A C 1
ATOM 1475 O O . LYS A 1 183 ? -0.454 9.207 11.103 1.00 90.62 183 LYS A O 1
ATOM 1480 N N . ILE A 1 184 ? 0.099 7.085 10.648 1.00 91.62 184 ILE A N 1
ATOM 1481 C CA . ILE A 1 184 ? 0.422 6.744 12.052 1.00 91.62 184 ILE A CA 1
ATOM 1482 C C . ILE A 1 184 ? 1.854 7.135 12.428 1.00 91.62 184 ILE A C 1
ATOM 1484 O O . ILE A 1 184 ? 2.077 7.655 13.524 1.00 91.62 184 ILE A O 1
ATOM 1488 N N . LEU A 1 185 ? 2.797 6.962 11.509 1.00 87.56 185 LEU A N 1
ATOM 1489 C CA . LEU A 1 185 ? 4.234 7.232 11.599 1.00 87.56 185 LEU A CA 1
ATOM 1490 C C . LEU A 1 185 ? 4.980 6.395 12.647 1.00 87.56 185 LEU A C 1
ATOM 1492 O O . LEU A 1 185 ? 5.951 5.725 12.318 1.00 87.56 185 LEU A O 1
ATOM 1496 N N . THR A 1 186 ? 4.556 6.427 13.914 1.00 90.00 186 THR A N 1
ATOM 1497 C CA . THR A 1 186 ? 5.219 5.697 15.001 1.00 90.00 186 THR A CA 1
ATOM 1498 C C . THR A 1 186 ? 4.218 5.097 15.983 1.00 90.00 186 THR A C 1
ATOM 1500 O O . THR A 1 186 ? 3.165 5.678 16.272 1.00 90.00 186 THR A O 1
ATOM 1503 N N . VAL A 1 187 ? 4.574 3.937 16.546 1.00 93.88 187 VAL A N 1
ATOM 1504 C CA . VAL A 1 187 ? 3.767 3.261 17.576 1.00 93.88 187 VAL A CA 1
ATOM 1505 C C . VAL A 1 187 ? 3.644 4.131 18.828 1.00 93.88 187 VAL A C 1
ATOM 1507 O O . VAL A 1 187 ? 2.563 4.230 19.400 1.00 93.88 187 VAL A O 1
ATOM 1510 N N . ASP A 1 188 ? 4.698 4.844 19.222 1.00 92.88 188 ASP A N 1
ATOM 1511 C CA . ASP A 1 188 ? 4.632 5.713 20.399 1.00 92.88 188 ASP A CA 1
ATOM 1512 C C . ASP A 1 188 ? 3.695 6.907 20.199 1.00 92.88 188 ASP A C 1
ATOM 1514 O O . ASP A 1 188 ? 2.969 7.287 21.118 1.00 92.88 188 ASP A O 1
ATOM 1518 N N . ALA A 1 189 ? 3.669 7.508 19.002 1.00 92.31 189 ALA A N 1
ATOM 1519 C CA . ALA A 1 189 ? 2.709 8.568 18.699 1.00 92.31 189 ALA A CA 1
ATOM 1520 C C . ALA A 1 189 ? 1.270 8.041 18.747 1.00 92.31 189 ALA A C 1
ATOM 1522 O O . ALA A 1 189 ? 0.382 8.717 19.272 1.00 92.31 189 ALA A O 1
ATOM 1523 N N . PHE A 1 190 ? 1.054 6.822 18.247 1.00 95.06 190 PHE A N 1
ATOM 1524 C CA . PHE A 1 190 ? -0.222 6.128 18.354 1.00 95.06 190 PHE A CA 1
ATOM 1525 C C . PHE A 1 190 ? -0.637 5.929 19.818 1.00 95.06 190 PHE A C 1
ATOM 1527 O O . PHE A 1 190 ? -1.701 6.405 20.211 1.00 95.06 190 PHE A O 1
ATOM 1534 N N . VAL A 1 191 ? 0.212 5.305 20.643 1.00 95.88 191 VAL A N 1
ATOM 1535 C CA . VAL A 1 191 ? -0.083 5.007 22.056 1.00 95.88 191 VAL A CA 1
ATOM 1536 C C . VAL A 1 191 ? -0.320 6.280 22.865 1.00 95.88 191 VAL A C 1
ATOM 1538 O O . VAL A 1 191 ? -1.343 6.384 23.538 1.00 95.88 191 VAL A O 1
ATOM 1541 N N . ARG A 1 192 ? 0.531 7.306 22.726 1.00 94.69 192 ARG A N 1
ATOM 1542 C CA . ARG A 1 192 ? 0.330 8.592 23.421 1.00 94.69 192 ARG A CA 1
ATOM 1543 C C . ARG A 1 192 ? -1.015 9.237 23.097 1.00 94.69 192 ARG A C 1
ATOM 1545 O O . ARG A 1 192 ? -1.589 9.910 23.950 1.00 94.69 192 ARG A O 1
ATOM 1552 N N . ASN A 1 193 ? -1.512 9.085 21.869 1.00 93.38 193 ASN A N 1
ATOM 1553 C CA . ASN A 1 193 ? -2.826 9.605 21.509 1.00 93.38 193 ASN A CA 1
ATOM 1554 C C . ASN A 1 193 ? -3.967 8.743 22.077 1.00 93.38 193 ASN A C 1
ATOM 1556 O O . ASN A 1 193 ? -4.971 9.292 22.530 1.00 93.38 193 ASN A O 1
ATOM 1560 N N . GLN A 1 194 ? -3.803 7.417 22.094 1.00 94.19 194 GLN A N 1
ATOM 1561 C CA . GLN A 1 194 ? -4.749 6.482 22.717 1.00 94.19 194 GLN A CA 1
ATOM 1562 C C . GLN A 1 194 ? -4.956 6.793 24.203 1.00 94.19 194 GLN A C 1
ATOM 1564 O O . GLN A 1 194 ? -6.092 6.895 24.668 1.00 94.19 194 GLN A O 1
ATOM 1569 N N . ASP A 1 195 ? -3.858 7.014 24.927 1.00 92.06 195 ASP A N 1
ATOM 1570 C CA . ASP A 1 195 ? -3.853 7.248 26.377 1.00 92.06 195 ASP A CA 1
ATOM 1571 C C . ASP A 1 195 ? -4.616 8.513 26.773 1.00 92.06 195 ASP A C 1
ATOM 1573 O O . ASP A 1 195 ? -5.213 8.582 27.843 1.00 92.06 195 ASP A O 1
ATOM 1577 N N . LYS A 1 196 ? -4.665 9.501 25.875 1.00 94.50 196 LYS A N 1
ATOM 1578 C CA . LYS A 1 196 ? -5.396 10.757 26.076 1.00 94.50 196 LYS A CA 1
ATOM 1579 C C . LYS A 1 196 ? -6.898 10.643 25.808 1.00 94.50 196 LYS A C 1
ATOM 1581 O O . LYS A 1 196 ? -7.609 11.629 25.987 1.00 94.50 196 LYS A O 1
ATOM 1586 N N . LYS A 1 197 ? -7.387 9.508 25.294 1.00 93.94 197 LYS A N 1
ATOM 1587 C CA . LYS A 1 197 ? -8.759 9.381 24.771 1.00 93.94 197 LYS A CA 1
ATOM 1588 C C . LYS A 1 197 ? -9.487 8.084 25.175 1.00 93.94 197 LYS A C 1
ATOM 1590 O O . LYS A 1 197 ? -10.211 7.529 24.348 1.00 93.94 197 LYS A O 1
ATOM 1595 N N . PRO A 1 198 ? -9.375 7.585 26.420 1.00 92.25 198 PRO A N 1
ATOM 1596 C CA . PRO A 1 198 ? -9.972 6.302 26.803 1.00 92.25 198 PRO A CA 1
ATOM 1597 C C . PRO A 1 198 ? -11.497 6.259 26.615 1.00 92.25 198 PRO A C 1
ATOM 1599 O O . PRO A 1 198 ? -12.018 5.258 26.129 1.00 92.25 198 PRO A O 1
ATOM 1602 N N . LEU A 1 199 ? -12.206 7.352 26.926 1.00 95.19 199 LEU A N 1
ATOM 1603 C CA . LEU A 1 199 ? -13.664 7.438 26.760 1.00 95.19 199 LEU A CA 1
ATOM 1604 C C . LEU A 1 199 ? -14.095 7.389 25.290 1.00 95.19 199 LEU A C 1
ATOM 1606 O O . LEU A 1 199 ? -15.099 6.762 24.965 1.00 95.19 199 LEU A O 1
ATOM 1610 N N . PHE A 1 200 ? -13.314 8.000 24.397 1.00 93.81 200 PHE A N 1
ATOM 1611 C CA . PHE A 1 200 ? -13.573 7.943 22.961 1.00 93.81 200 PHE A CA 1
ATOM 1612 C C . PHE A 1 200 ? -13.400 6.518 22.426 1.00 93.81 200 PHE A C 1
ATOM 1614 O O . PHE A 1 200 ? -14.278 6.007 21.743 1.00 93.81 200 PHE A O 1
ATOM 1621 N N . TYR A 1 201 ? -12.304 5.834 22.772 1.00 93.81 201 TYR A N 1
ATOM 1622 C CA . TYR A 1 201 ? -12.125 4.447 22.334 1.00 93.81 201 TYR A CA 1
ATOM 1623 C C . TYR A 1 201 ? -13.214 3.535 22.907 1.00 93.81 201 TYR A C 1
ATOM 1625 O O . TYR A 1 201 ? -13.757 2.702 22.187 1.00 93.81 201 TYR A O 1
ATOM 1633 N N . ALA A 1 202 ? -13.624 3.741 24.160 1.00 94.38 202 ALA A N 1
ATOM 1634 C CA . ALA A 1 202 ? -14.767 3.025 24.714 1.00 94.38 202 ALA A CA 1
ATOM 1635 C C . ALA A 1 202 ? -16.056 3.254 23.896 1.00 94.38 202 ALA A C 1
ATOM 1637 O O . ALA A 1 202 ? -16.762 2.286 23.612 1.00 94.38 202 ALA A O 1
ATOM 1638 N N . SER A 1 203 ? -16.340 4.492 23.467 1.00 96.75 203 SER A N 1
ATOM 1639 C CA . SER A 1 203 ? -17.575 4.814 22.739 1.00 96.75 203 SER A CA 1
ATOM 1640 C C . SER A 1 203 ? -17.621 4.242 21.318 1.00 96.75 203 SER A C 1
ATOM 1642 O O . SER A 1 203 ? -18.690 3.850 20.856 1.00 96.75 203 SER A O 1
ATOM 1644 N N . ILE A 1 204 ? -16.479 4.121 20.633 1.00 96.00 204 ILE A N 1
ATOM 1645 C CA . ILE A 1 204 ? -16.440 3.609 19.251 1.00 96.00 204 ILE A CA 1
ATOM 1646 C C . ILE A 1 204 ? -16.298 2.088 19.147 1.00 96.00 204 ILE A C 1
ATOM 1648 O O . ILE A 1 204 ? -16.380 1.544 18.045 1.00 96.00 204 ILE A O 1
ATOM 1652 N N . ARG A 1 205 ? -16.075 1.366 20.253 1.00 97.62 205 ARG A N 1
ATOM 1653 C CA . ARG A 1 205 ? -15.830 -0.086 20.208 1.00 97.62 205 ARG A CA 1
ATOM 1654 C C . ARG A 1 205 ? -16.959 -0.860 19.548 1.00 97.62 205 ARG A C 1
ATOM 1656 O O . ARG A 1 205 ? -16.706 -1.645 18.639 1.00 97.62 205 ARG A O 1
ATOM 1663 N N . LYS A 1 206 ? -18.198 -0.607 19.971 1.00 97.81 206 LYS A N 1
ATOM 1664 C CA . LYS A 1 206 ? -19.374 -1.269 19.398 1.00 97.81 206 LYS A CA 1
ATOM 1665 C C . LYS A 1 206 ? -19.494 -0.980 17.899 1.00 97.81 206 LYS A C 1
ATOM 1667 O O . LYS A 1 206 ? -19.649 -1.907 17.115 1.00 97.81 206 LYS A O 1
ATOM 1672 N N . ASN A 1 207 ? -19.357 0.287 17.509 1.00 96.25 207 ASN A N 1
ATOM 1673 C CA . ASN A 1 207 ? -19.543 0.715 16.121 1.00 96.25 207 ASN A CA 1
ATOM 1674 C C . ASN A 1 207 ? -18.421 0.212 15.205 1.00 96.25 207 ASN A C 1
ATOM 1676 O O . ASN A 1 207 ? -18.691 -0.231 14.097 1.00 96.25 207 ASN A O 1
ATOM 1680 N N . SER A 1 208 ? -17.171 0.227 15.672 1.00 96.56 208 SER A N 1
ATOM 1681 C CA . SER A 1 208 ? -16.041 -0.288 14.889 1.00 96.56 208 SER A CA 1
ATOM 1682 C C . SER A 1 208 ? -16.136 -1.795 14.654 1.00 96.56 208 SER A C 1
ATOM 1684 O O . SER A 1 208 ? -15.816 -2.237 13.561 1.00 96.56 208 SER A O 1
ATOM 1686 N N . LEU A 1 209 ? -16.612 -2.582 15.626 1.00 97.50 209 LEU A N 1
ATOM 1687 C CA . LEU A 1 209 ? -16.828 -4.027 15.456 1.00 97.50 209 LEU A CA 1
ATOM 1688 C C . LEU A 1 209 ? -18.055 -4.354 14.592 1.00 97.50 209 LEU A C 1
ATOM 1690 O O . LEU A 1 209 ? -18.085 -5.401 13.952 1.00 97.50 209 LEU A O 1
ATOM 1694 N N . ALA A 1 210 ? -19.049 -3.463 14.536 1.00 97.38 210 ALA A N 1
ATOM 1695 C CA . ALA A 1 210 ? -20.255 -3.668 13.734 1.00 97.38 210 ALA A CA 1
ATOM 1696 C C . ALA A 1 210 ? -19.970 -3.785 12.224 1.00 97.38 210 ALA A C 1
ATOM 1698 O O . ALA A 1 210 ? -20.786 -4.354 11.501 1.00 97.38 210 ALA A O 1
ATOM 1699 N N . ILE A 1 211 ? -18.803 -3.319 11.756 1.00 95.81 211 ILE A N 1
ATOM 1700 C CA . ILE A 1 211 ? -18.404 -3.376 10.344 1.00 95.81 211 ILE A CA 1
ATOM 1701 C C . ILE A 1 211 ? -18.440 -4.791 9.753 1.00 95.81 211 ILE A C 1
ATOM 1703 O O . ILE A 1 211 ? -18.717 -4.954 8.566 1.00 95.81 211 ILE A O 1
ATOM 1707 N N . ASP A 1 212 ? -18.221 -5.828 10.566 1.00 95.44 212 ASP A N 1
ATOM 1708 C CA . ASP A 1 212 ? -18.288 -7.213 10.095 1.00 95.44 212 ASP A CA 1
ATOM 1709 C C . ASP A 1 212 ? -19.683 -7.582 9.580 1.00 95.44 212 ASP A C 1
ATOM 1711 O O . ASP A 1 212 ? -19.799 -8.314 8.596 1.00 95.44 212 ASP A O 1
ATOM 1715 N N . GLY A 1 213 ? -20.730 -7.041 10.213 1.00 95.94 213 GLY A N 1
ATOM 1716 C CA . GLY A 1 213 ? -22.123 -7.244 9.817 1.00 95.94 213 GLY A CA 1
ATOM 1717 C C . GLY A 1 213 ? -22.555 -6.390 8.623 1.00 95.94 213 GLY A C 1
ATOM 1718 O O . GLY A 1 213 ? -23.560 -6.694 7.992 1.00 95.94 213 GLY A O 1
ATOM 1719 N N . MET A 1 214 ? -21.787 -5.356 8.271 1.00 95.44 214 MET A N 1
ATOM 1720 C CA . MET A 1 214 ? -22.129 -4.418 7.193 1.00 95.44 214 MET A CA 1
ATOM 1721 C C . MET A 1 214 ? -21.622 -4.864 5.816 1.00 95.44 214 MET A C 1
ATOM 1723 O O . MET A 1 214 ? -21.896 -4.204 4.817 1.00 95.44 214 MET A O 1
ATOM 1727 N N . LYS A 1 215 ? -20.902 -5.992 5.726 1.00 92.25 215 LYS A N 1
ATOM 1728 C CA . LYS A 1 215 ? -20.332 -6.509 4.466 1.00 92.25 215 LYS A CA 1
ATOM 1729 C C . LYS A 1 215 ? -21.362 -6.623 3.342 1.00 92.25 215 LYS A C 1
ATOM 1731 O O . LYS A 1 215 ? -21.075 -6.223 2.218 1.00 92.25 215 LYS A O 1
ATOM 1736 N N . GLY A 1 216 ? -22.548 -7.147 3.653 1.00 94.62 216 GLY A N 1
ATOM 1737 C CA . GLY A 1 216 ? -23.623 -7.316 2.673 1.00 94.62 216 GLY A CA 1
ATOM 1738 C C . GLY A 1 216 ? -24.135 -5.981 2.132 1.00 94.62 216 GLY A C 1
ATOM 1739 O O . GLY A 1 216 ? -24.223 -5.809 0.920 1.00 94.62 216 GLY A O 1
ATOM 1740 N N . GLU A 1 217 ? -24.408 -5.025 3.020 1.00 96.62 217 GLU A N 1
ATOM 1741 C CA . GLU A 1 217 ? -24.880 -3.685 2.651 1.00 96.62 217 GLU A CA 1
ATOM 1742 C C . GLU A 1 217 ? -23.825 -2.914 1.847 1.00 96.62 217 GLU A C 1
ATOM 1744 O O . GLU A 1 217 ? -24.132 -2.322 0.815 1.00 96.62 217 GLU A O 1
ATOM 1749 N N . ILE A 1 218 ? -22.556 -2.980 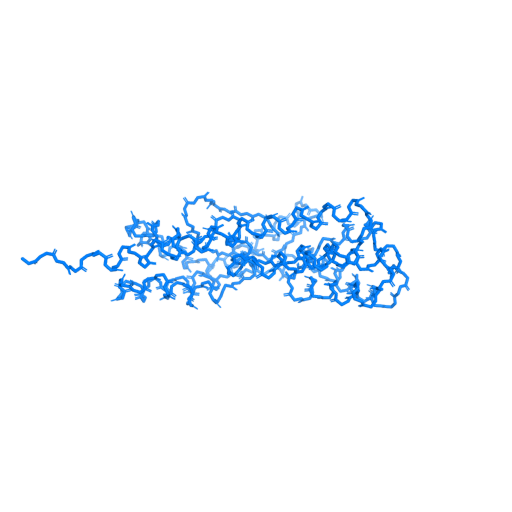2.260 1.00 96.00 218 ILE A N 1
ATOM 1750 C CA . ILE A 1 218 ? -21.448 -2.360 1.525 1.00 96.00 218 ILE A CA 1
ATOM 1751 C C . ILE A 1 218 ? -21.361 -2.945 0.113 1.00 96.00 218 ILE A C 1
ATOM 1753 O O . ILE A 1 218 ? -21.287 -2.184 -0.846 1.00 96.00 218 ILE A O 1
ATOM 1757 N N . LEU A 1 219 ? -21.426 -4.272 -0.040 1.00 95.69 219 LEU A N 1
ATOM 1758 C CA . LEU A 1 219 ? -21.406 -4.907 -1.359 1.00 95.69 219 LEU A CA 1
ATOM 1759 C C . LEU A 1 219 ? -22.604 -4.484 -2.224 1.00 95.69 219 LEU A C 1
ATOM 1761 O O . LEU A 1 219 ? -22.435 -4.234 -3.415 1.00 95.69 219 LEU A O 1
ATOM 1765 N N . GLN A 1 220 ? -23.804 -4.375 -1.648 1.00 96.75 220 GLN A N 1
ATOM 1766 C CA . GLN A 1 220 ? -24.978 -3.872 -2.370 1.00 96.75 220 GLN A CA 1
ATOM 1767 C C . GLN A 1 220 ? -24.770 -2.432 -2.855 1.00 96.75 220 GLN A C 1
ATOM 1769 O O . GLN A 1 220 ? -25.076 -2.122 -4.006 1.00 96.75 220 GLN A O 1
ATOM 1774 N N . ASN A 1 221 ? -24.186 -1.575 -2.017 1.00 96.69 221 ASN A N 1
ATOM 1775 C CA . ASN A 1 221 ? -23.857 -0.203 -2.393 1.00 96.69 221 ASN A CA 1
ATOM 1776 C C . ASN A 1 221 ? -22.794 -0.147 -3.502 1.00 96.69 221 ASN A C 1
ATOM 1778 O O . ASN A 1 221 ? -22.927 0.664 -4.414 1.00 96.69 221 ASN A O 1
ATOM 1782 N N . MET A 1 222 ? -21.792 -1.033 -3.482 1.00 96.81 222 MET A N 1
ATOM 1783 C CA . MET A 1 222 ? -20.790 -1.123 -4.554 1.00 96.81 222 MET A CA 1
ATOM 1784 C C . MET A 1 222 ? -21.396 -1.599 -5.876 1.00 96.81 222 MET A C 1
ATOM 1786 O O . MET A 1 222 ? -21.106 -1.014 -6.909 1.00 96.81 222 MET A O 1
ATOM 1790 N N . LYS A 1 223 ? -22.315 -2.572 -5.853 1.00 96.44 223 LYS A N 1
ATOM 1791 C CA . LYS A 1 223 ? -23.077 -2.977 -7.051 1.00 96.44 223 LYS A CA 1
ATOM 1792 C C . LYS A 1 223 ? -23.938 -1.847 -7.614 1.00 96.44 223 LYS A C 1
ATOM 1794 O O . LYS A 1 223 ? -24.099 -1.729 -8.822 1.00 96.44 223 LYS A O 1
ATOM 1799 N N . LYS A 1 224 ? -24.501 -1.003 -6.746 1.00 96.88 224 LYS A N 1
ATOM 1800 C CA . LYS A 1 224 ? -25.222 0.191 -7.194 1.00 96.88 224 LYS A CA 1
ATOM 1801 C C . LYS A 1 224 ? -24.269 1.204 -7.828 1.00 96.88 224 LYS A C 1
ATOM 1803 O O . LYS A 1 224 ? -24.626 1.795 -8.839 1.00 96.88 224 LYS A O 1
ATOM 1808 N N . LEU A 1 225 ? -23.081 1.398 -7.256 1.00 96.62 225 LEU A N 1
ATOM 1809 C CA . LEU A 1 225 ? -22.058 2.268 -7.836 1.00 96.62 225 LEU A CA 1
ATOM 1810 C C . LEU A 1 225 ? -21.622 1.774 -9.223 1.00 96.62 225 LEU A C 1
ATOM 1812 O O . LEU A 1 225 ? -21.585 2.577 -10.144 1.00 96.62 225 LEU A O 1
ATOM 1816 N N . ASP A 1 226 ? -21.391 0.469 -9.368 1.00 96.31 226 ASP A N 1
ATOM 1817 C CA . ASP A 1 226 ? -21.078 -0.201 -10.639 1.00 96.31 226 ASP A CA 1
ATOM 1818 C C . ASP A 1 226 ? -22.129 0.110 -11.715 1.00 96.31 226 ASP A C 1
ATOM 1820 O O . ASP A 1 226 ? -21.811 0.612 -12.784 1.00 96.31 226 ASP A O 1
ATOM 1824 N N . SER A 1 227 ? -23.418 -0.025 -11.377 1.00 96.06 227 SER A N 1
ATOM 1825 C CA . SER A 1 227 ? -24.517 0.280 -12.310 1.00 96.06 227 SER A CA 1
ATOM 1826 C C . SER A 1 227 ? -24.630 1.750 -12.741 1.00 96.06 227 SER A C 1
ATOM 1828 O O . SER A 1 227 ? -25.401 2.062 -13.646 1.00 96.06 227 SER A O 1
ATOM 1830 N N . LEU A 1 228 ? -23.940 2.663 -12.050 1.00 97.25 228 LEU A N 1
ATOM 1831 C CA . LEU A 1 228 ? -23.962 4.100 -12.329 1.00 97.25 228 LEU A CA 1
ATOM 1832 C C . LEU A 1 228 ? -22.705 4.580 -13.066 1.00 97.25 228 LEU A C 1
ATOM 1834 O O . LEU A 1 228 ? -22.732 5.675 -13.628 1.00 97.25 228 LEU A O 1
ATOM 1838 N N . TYR A 1 229 ? -21.617 3.808 -13.031 1.00 96.19 229 TYR A N 1
ATOM 1839 C CA . TYR A 1 229 ? -20.307 4.210 -13.532 1.00 96.19 229 TYR A CA 1
ATOM 1840 C C . TYR A 1 229 ? -19.580 3.004 -14.140 1.00 96.19 229 TYR A C 1
ATOM 1842 O O . TYR A 1 229 ? -18.932 2.254 -13.416 1.00 96.19 229 TYR A O 1
ATOM 1850 N N . ASP A 1 230 ? -19.629 2.873 -15.468 1.00 89.25 230 ASP A N 1
ATOM 1851 C CA . ASP A 1 230 ? -19.055 1.733 -16.209 1.00 89.25 230 ASP A CA 1
ATOM 1852 C C . ASP A 1 230 ? -17.539 1.538 -15.986 1.00 89.25 230 ASP A C 1
ATOM 1854 O O . ASP A 1 230 ? -17.037 0.421 -16.072 1.00 89.25 230 ASP A O 1
ATOM 1858 N N . ASP A 1 231 ? -16.809 2.614 -15.665 1.00 91.75 231 ASP A N 1
ATOM 1859 C CA . ASP A 1 231 ? -15.362 2.588 -15.391 1.00 91.75 231 ASP A CA 1
ATOM 1860 C C . ASP A 1 231 ? -15.029 2.424 -13.889 1.00 91.75 231 ASP A C 1
ATOM 1862 O O . ASP A 1 231 ? -13.893 2.662 -13.460 1.00 91.75 231 ASP A O 1
ATOM 1866 N N . ALA A 1 232 ? -16.013 2.090 -13.046 1.00 94.12 232 ALA A N 1
ATOM 1867 C CA . ALA A 1 232 ? -15.788 1.910 -11.617 1.00 94.12 232 ALA A CA 1
ATOM 1868 C C . ALA A 1 232 ? -14.842 0.734 -11.335 1.00 94.12 232 ALA A C 1
ATOM 1870 O O . ALA A 1 232 ? -14.885 -0.319 -11.965 1.00 94.12 232 ALA A O 1
ATOM 1871 N N . VAL A 1 233 ? -13.990 0.912 -10.324 1.00 93.94 233 VAL A N 1
ATOM 1872 C CA . VAL A 1 233 ? -13.106 -0.144 -9.824 1.00 93.94 233 VAL A CA 1
ATOM 1873 C C . VAL A 1 233 ? -13.267 -0.302 -8.318 1.00 93.94 233 VAL A C 1
ATOM 1875 O O . VAL A 1 233 ? -13.456 0.667 -7.581 1.00 93.94 233 VAL A O 1
ATOM 1878 N N . PHE A 1 234 ? -13.138 -1.540 -7.852 1.00 95.25 234 PHE A N 1
ATOM 1879 C CA . PHE A 1 234 ? -13.463 -1.974 -6.498 1.00 95.25 234 PHE A CA 1
ATOM 1880 C C . PHE A 1 234 ? -12.244 -2.615 -5.812 1.00 95.25 234 PHE A C 1
ATOM 1882 O O . PHE A 1 234 ? -12.204 -3.829 -5.578 1.00 95.25 234 PHE A O 1
ATOM 1889 N N . PRO A 1 235 ? -11.205 -1.820 -5.485 1.00 92.56 235 PRO A N 1
ATOM 1890 C CA . PRO A 1 235 ? -10.050 -2.301 -4.737 1.00 92.56 235 PRO A CA 1
ATOM 1891 C C . PRO A 1 235 ? -10.438 -2.756 -3.325 1.00 92.56 235 PRO A C 1
ATOM 1893 O O . PRO A 1 235 ? -11.499 -2.426 -2.799 1.00 92.56 235 PRO A O 1
ATOM 1896 N N . ALA A 1 236 ? -9.540 -3.499 -2.676 1.00 92.88 236 ALA A N 1
ATOM 1897 C CA . ALA A 1 236 ? -9.736 -3.898 -1.288 1.00 92.88 236 ALA A CA 1
ATOM 1898 C C . ALA A 1 236 ? -9.910 -2.670 -0.376 1.00 92.88 236 ALA A C 1
ATOM 1900 O O . ALA A 1 236 ? -9.096 -1.745 -0.387 1.00 92.88 236 ALA A O 1
ATOM 1901 N N . ILE A 1 237 ? -10.946 -2.697 0.459 1.00 94.50 237 ILE A N 1
ATOM 1902 C CA . ILE A 1 237 ? -11.220 -1.668 1.459 1.00 94.50 237 ILE A CA 1
ATOM 1903 C C . ILE A 1 237 ? -10.732 -2.180 2.813 1.00 94.50 237 ILE A C 1
ATOM 1905 O O . ILE A 1 237 ? -11.177 -3.221 3.304 1.00 94.50 237 ILE A O 1
ATOM 1909 N N . HIS A 1 238 ? -9.821 -1.432 3.433 1.00 95.50 238 HIS A N 1
ATOM 1910 C CA . HIS A 1 238 ? -9.207 -1.783 4.712 1.00 95.50 238 HIS A CA 1
ATOM 1911 C C . HIS A 1 238 ? -9.752 -0.907 5.840 1.00 95.50 238 HIS A C 1
ATOM 1913 O O . HIS A 1 238 ? -9.573 0.310 5.840 1.00 95.50 238 HIS A O 1
ATOM 1919 N N . PHE A 1 239 ? -10.368 -1.535 6.839 1.00 96.69 239 PHE A N 1
ATOM 1920 C CA . PHE A 1 239 ? -10.818 -0.867 8.055 1.00 96.69 239 PHE A CA 1
ATOM 1921 C C . PHE A 1 239 ? -9.745 -0.975 9.125 1.00 96.69 239 PHE A C 1
ATOM 1923 O O . PHE A 1 239 ? -9.430 -2.064 9.604 1.00 96.69 239 PHE A O 1
ATOM 1930 N N . VAL A 1 240 ? -9.195 0.173 9.508 1.00 96.31 240 VAL A N 1
ATOM 1931 C CA . VAL A 1 240 ? -8.060 0.261 10.425 1.00 96.31 240 VAL A CA 1
ATOM 1932 C C . VAL A 1 240 ? -8.331 1.258 11.543 1.00 96.31 240 VAL A C 1
ATOM 1934 O O . VAL A 1 240 ? -9.085 2.216 11.388 1.00 96.31 240 VAL A O 1
ATOM 1937 N N . MET A 1 241 ? -7.656 1.067 12.672 1.00 96.19 241 MET A N 1
ATOM 1938 C CA . MET A 1 241 ? -7.638 2.024 13.775 1.00 96.19 241 MET A CA 1
ATOM 1939 C C . MET A 1 241 ? -6.395 2.908 13.681 1.00 96.19 241 MET A C 1
ATOM 1941 O O . MET A 1 241 ? -5.264 2.431 13.801 1.00 96.19 241 MET A O 1
ATOM 1945 N N . GLY A 1 242 ? -6.614 4.202 13.442 1.00 92.69 242 GLY A N 1
ATOM 1946 C CA . GLY A 1 242 ? -5.562 5.207 13.286 1.00 92.69 242 GLY A CA 1
ATOM 1947 C C . GLY A 1 242 ? -5.196 5.950 14.573 1.00 92.69 242 GLY A C 1
ATOM 1948 O O . GLY A 1 242 ? -5.704 5.663 15.655 1.00 92.69 242 GLY A O 1
ATOM 1949 N N . ARG A 1 243 ? -4.323 6.961 14.453 1.00 90.88 243 ARG A N 1
ATOM 1950 C CA . ARG A 1 243 ? -3.866 7.794 15.585 1.00 90.88 243 ARG A CA 1
ATOM 1951 C C . ARG A 1 243 ? -4.611 9.127 15.751 1.00 90.88 243 ARG A C 1
ATOM 1953 O O . ARG A 1 243 ? -4.070 10.031 16.378 1.00 90.88 243 ARG A O 1
ATOM 1960 N N . TRP A 1 244 ? -5.829 9.254 15.216 1.00 87.69 244 TRP A N 1
ATOM 1961 C CA . TRP A 1 244 ? -6.654 10.475 15.298 1.00 87.69 244 TRP A CA 1
ATOM 1962 C C . TRP A 1 244 ? -6.070 11.711 14.587 1.00 87.69 244 TRP A C 1
ATOM 1964 O O . TRP A 1 244 ? -6.093 12.822 15.107 1.00 87.69 244 TRP A O 1
ATOM 1974 N N . ASN A 1 245 ? -5.520 11.521 13.390 1.00 85.88 245 ASN A N 1
ATOM 1975 C CA . ASN A 1 245 ? -5.002 12.608 12.550 1.00 85.88 245 ASN A CA 1
ATOM 1976 C C . ASN A 1 245 ? -5.447 12.513 11.082 1.00 85.88 245 ASN A C 1
ATOM 1978 O O . ASN A 1 245 ? -5.000 13.294 10.249 1.00 85.88 245 ASN A O 1
ATOM 1982 N N . SER A 1 246 ? -6.265 11.516 10.752 1.00 87.94 246 SER A N 1
ATOM 1983 C CA . SER A 1 246 ? -6.787 11.267 9.415 1.00 87.94 246 SER A CA 1
ATOM 1984 C C . SER A 1 246 ? -7.988 10.327 9.521 1.00 87.94 246 SER A C 1
ATOM 1986 O O . SER A 1 246 ? -8.028 9.477 10.415 1.00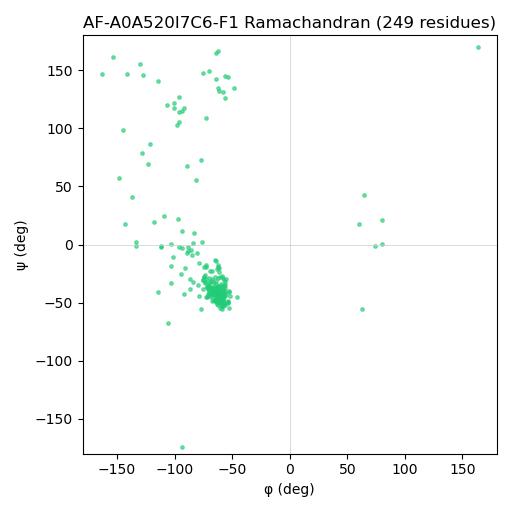 87.94 246 SER A O 1
ATOM 1988 N N . ALA A 1 247 ? -8.962 10.515 8.629 1.00 84.12 247 ALA A N 1
ATOM 1989 C CA . ALA A 1 247 ? -10.147 9.670 8.499 1.00 84.12 247 ALA A CA 1
ATOM 1990 C C . ALA A 1 247 ? -10.000 8.594 7.403 1.00 84.12 247 ALA A C 1
ATOM 1992 O O . ALA A 1 247 ? -10.912 7.797 7.215 1.00 84.12 247 ALA A O 1
ATOM 1993 N N . GLY A 1 248 ? -8.875 8.565 6.676 1.00 85.94 248 GLY A N 1
ATOM 1994 C CA . GLY A 1 248 ? -8.650 7.637 5.567 1.00 85.94 248 GLY A CA 1
ATOM 1995 C C . GLY A 1 248 ? -7.494 8.053 4.653 1.00 85.94 248 GLY A C 1
ATOM 1996 O O . GLY A 1 248 ? -6.940 9.149 4.770 1.00 85.94 248 GLY A O 1
ATOM 1997 N N . THR A 1 249 ? -7.104 7.159 3.744 1.00 83.88 249 THR A N 1
ATOM 1998 C CA . THR A 1 249 ? -6.105 7.424 2.699 1.00 83.88 249 THR A CA 1
ATOM 1999 C C . THR A 1 249 ? -6.341 6.517 1.494 1.00 83.88 249 THR A C 1
ATOM 2001 O O . THR A 1 249 ? -6.979 5.477 1.626 1.00 83.88 249 THR A O 1
ATOM 2004 N N . VAL A 1 250 ? -5.776 6.901 0.352 1.00 81.00 250 VAL A N 1
ATOM 2005 C CA . VAL A 1 250 ? -5.559 6.037 -0.818 1.00 81.00 250 VAL A CA 1
ATOM 2006 C C . VAL A 1 250 ? -4.043 5.892 -0.993 1.00 81.00 250 VAL A C 1
ATOM 2008 O O . VAL A 1 250 ? -3.315 6.853 -0.723 1.00 81.00 250 VAL A O 1
ATOM 2011 N N . SER A 1 251 ? -3.556 4.698 -1.344 1.00 69.44 251 SER A N 1
ATOM 2012 C CA . SER A 1 251 ? -2.122 4.343 -1.345 1.00 69.44 251 SER A CA 1
ATOM 2013 C C . SER A 1 251 ? -1.774 3.168 -2.250 1.00 69.44 251 SER A C 1
ATOM 2015 O O . SER A 1 251 ? -2.680 2.345 -2.479 1.00 69.44 251 SER A O 1
#

Radius of gyration: 21.71 Å; Cα contacts (8 Å, |Δi|>4): 280; chains: 1; bounding box: 50×26×74 Å

Foldseek 3Di:
DDPDPPVVVVVVVVVVVVLVCLVVVLVVLLVVLVVCVVVLVLQSSLVSLVVSLVSADPLAQSLVSLQSSLLSCLSVVNNVSSLVSNCCSCVVRNDQPLVCCVPPPSCVSVCPPPSNVVSSVVSVVVQVLQLQLVSAAAALVLLVLVVVLVVVCVVPVPCSLVSCVVRRSVPDDSQVSNCCVPFAVGSVLQVVLCVVPVVVCVVCSVVSVCVVVCVVVVSVVVVVVCVVDVPDGRYYDHRHDHSPPDPDDDD

pLDDT: mean 90.6, std 14.53, range [36.31, 98.88]

Solvent-accessible surface area (backbone atoms only — not comparable to full-atom values): 13554 Å² total; per-residue (Å²): 140,89,87,76,73,64,69,64,54,53,55,56,52,53,59,50,51,52,55,52,50,36,50,54,50,21,52,53,34,38,54,48,13,54,52,27,44,79,69,64,39,18,62,62,12,21,55,28,21,51,48,22,44,72,38,49,59,88,63,43,72,47,20,64,30,29,39,54,20,12,33,22,22,32,70,58,68,38,50,69,58,13,53,53,25,39,47,44,8,34,76,74,54,60,49,72,63,58,70,57,62,77,68,39,72,50,44,54,92,39,65,86,37,74,68,44,49,53,54,52,50,56,50,48,61,51,52,60,44,21,56,38,48,87,68,38,44,81,43,52,65,39,45,56,28,39,54,56,20,50,56,52,25,69,78,38,68,90,48,33,56,63,36,35,47,57,45,24,59,65,62,44,48,72,56,47,20,53,44,30,59,77,67,38,69,42,65,63,58,30,47,60,44,50,74,76,35,59,70,58,55,63,66,43,48,66,64,63,60,48,52,74,77,41,52,65,60,53,45,52,53,42,49,52,49,43,79,74,33,92,85,47,72,30,68,70,44,65,48,66,81,75,46,82,82,68,95,76,86,86,133

Sequence (251 aa):
MRINNFKHLLLHCYLFTLSFAASAQQEQVEKRADSLYFAKAYQAAAVNYLEAARLLPLFSNPKSYHYNAACCYVLAGDHKKGIAQLRIAVNTYGYSKLTQMLTDKDLDALHNTKAWKKIITALREKEDKLADPTNMQLVTTDIHHFWKAYDAARKDTANRTTIFTRQYFGKASVGLKDYFATKILTVDAFVRNQDKKPLFYASIRKNSLAIDGMKGEILQNMKKLDSLYDDAVFPAIHFVMGRWNSAGTVS